Protein AF-A0A7S2EPS3-F1 (afdb_monomer_lite)

pLDDT: mean 78.99, std 25.51, range [26.52, 98.75]

Secondary structure (DSSP, 8-state):
-HHHHHHHHHHHHHHHS--HHHHHHHHTTHHHHHTTS-HHHHIIIIIHHHGGGGG-S-HHHHHHHHHHHTTTGGG--HHHHHHHHHHHHHHTT-S-HHHHHHHHHHHHHHGGGS-HHHHHHHHHHHHHHHTT-SSHHHHHHHHHHHHHTGGGS-HHHIIIIIHHHHGGGGG-SSHHHHHHHHHHHHHHHHHHHHHHHHHHHHHHHHHTT--S--PPPP----------------------PPPPPPP-PPP-----STTTTSSS-SS----

Structure (mmCIF, N/CA/C/O backbone):
data_AF-A0A7S2EPS3-F1
#
_entry.id   AF-A0A7S2EPS3-F1
#
loop_
_atom_site.group_PDB
_atom_site.id
_atom_site.type_symbol
_atom_site.label_atom_id
_atom_site.label_alt_id
_atom_site.label_comp_id
_atom_site.label_asym_id
_atom_site.label_entity_id
_atom_site.label_seq_id
_atom_site.pdbx_PDB_ins_code
_atom_site.Cartn_x
_atom_site.Cartn_y
_atom_site.Cartn_z
_atom_site.occupancy
_atom_site.B_iso_or_equiv
_atom_site.auth_seq_id
_atom_site.auth_comp_id
_atom_site.auth_asym_id
_atom_site.auth_atom_id
_atom_site.pdbx_PDB_model_num
ATOM 1 N N . GLU A 1 1 ? -29.412 8.450 15.176 1.00 58.44 1 GLU A N 1
ATOM 2 C CA . GLU A 1 1 ? -28.951 8.628 16.573 1.00 58.44 1 GLU A CA 1
ATOM 3 C C . GLU A 1 1 ? -28.586 7.303 17.247 1.00 58.44 1 GLU A C 1
ATOM 5 O O . GLU A 1 1 ? -27.435 6.901 17.128 1.00 58.44 1 GLU A O 1
ATOM 10 N N . ALA A 1 2 ? -29.545 6.575 17.838 1.00 73.69 2 ALA A N 1
ATOM 11 C CA . ALA A 1 2 ? -29.324 5.541 18.865 1.00 73.69 2 ALA A CA 1
ATOM 12 C C . ALA A 1 2 ? -28.125 4.577 18.690 1.00 73.69 2 ALA A C 1
ATOM 14 O O . ALA A 1 2 ? -27.447 4.283 19.674 1.00 73.69 2 ALA A O 1
ATOM 15 N N . PHE A 1 3 ? -27.820 4.093 17.475 1.00 74.75 3 PHE A N 1
ATOM 16 C CA . PHE A 1 3 ? -26.638 3.244 17.252 1.00 74.75 3 PHE A CA 1
ATOM 17 C C . PHE A 1 3 ? -25.326 3.971 17.574 1.00 74.75 3 PHE A C 1
ATOM 19 O O . PHE A 1 3 ? -24.482 3.407 18.258 1.00 74.75 3 PHE A O 1
ATOM 26 N N . ARG A 1 4 ? -25.142 5.214 17.113 1.00 69.38 4 ARG A N 1
ATOM 27 C CA . ARG A 1 4 ? -23.930 6.004 17.389 1.00 69.38 4 ARG A CA 1
ATOM 28 C C . ARG A 1 4 ? -23.787 6.211 18.890 1.00 69.38 4 ARG A C 1
ATOM 30 O O . ARG A 1 4 ? -22.752 5.886 19.459 1.00 69.38 4 ARG A O 1
ATOM 37 N N . ASP A 1 5 ? -24.860 6.672 19.515 1.00 75.19 5 ASP A N 1
ATOM 38 C CA . ASP A 1 5 ? -24.830 7.158 20.892 1.00 75.19 5 ASP A CA 1
ATOM 39 C C . ASP A 1 5 ? -24.705 5.994 21.906 1.00 75.19 5 ASP A C 1
ATOM 41 O O . ASP A 1 5 ? -24.135 6.170 22.979 1.00 75.19 5 ASP A O 1
ATOM 45 N N . THR A 1 6 ? -25.136 4.778 21.531 1.00 77.31 6 THR A N 1
ATOM 46 C CA . THR A 1 6 ? -24.981 3.552 22.344 1.00 77.31 6 THR A CA 1
ATOM 47 C C . THR A 1 6 ? -23.712 2.759 22.007 1.00 77.31 6 THR A C 1
ATOM 49 O O . THR A 1 6 ? -23.028 2.266 22.900 1.00 77.31 6 THR A O 1
ATOM 52 N N . VAL A 1 7 ? -23.386 2.588 20.719 1.00 76.69 7 VAL A N 1
ATOM 53 C CA . VAL A 1 7 ? -22.354 1.635 20.263 1.00 76.69 7 VAL A CA 1
ATOM 54 C C . VAL A 1 7 ? -20.989 2.291 20.084 1.00 76.69 7 VAL A C 1
ATOM 56 O O . VAL A 1 7 ? -19.988 1.616 20.307 1.00 76.69 7 VAL A O 1
ATOM 59 N N . ALA A 1 8 ? -20.891 3.579 19.735 1.00 73.00 8 ALA A N 1
ATOM 60 C CA . ALA A 1 8 ? -19.583 4.223 19.578 1.00 73.00 8 ALA A CA 1
ATOM 61 C C . ALA A 1 8 ? -18.765 4.279 20.887 1.00 73.00 8 ALA A C 1
ATOM 63 O O . ALA A 1 8 ? -17.583 3.924 20.834 1.00 73.00 8 ALA A O 1
ATOM 64 N N . PRO A 1 9 ? -19.343 4.628 22.061 1.00 77.38 9 PRO A N 1
ATOM 65 C CA . PRO A 1 9 ? -18.607 4.595 23.327 1.00 77.38 9 PRO A CA 1
ATOM 66 C C . PRO A 1 9 ? -18.148 3.176 23.686 1.00 77.38 9 PRO A C 1
ATOM 68 O O . PRO A 1 9 ? -16.999 2.972 24.075 1.00 77.38 9 PRO A O 1
ATOM 71 N N . VAL A 1 10 ? -19.021 2.182 23.482 1.00 82.69 10 VAL A N 1
ATOM 72 C CA . VAL A 1 10 ? -18.730 0.769 23.765 1.00 82.69 10 VAL A CA 1
ATOM 73 C C . VAL A 1 10 ? -17.656 0.221 22.824 1.00 82.69 10 VAL A C 1
ATOM 75 O O . VAL A 1 10 ? -16.723 -0.423 23.287 1.00 82.69 10 VAL A O 1
ATOM 78 N N . ALA A 1 11 ? -17.722 0.506 21.521 1.00 75.56 11 ALA A N 1
ATOM 79 C CA . ALA A 1 11 ? -16.700 0.092 20.561 1.00 75.56 11 ALA A CA 1
ATOM 80 C C . ALA A 1 11 ? -15.330 0.707 20.894 1.00 75.56 11 ALA A C 1
ATOM 82 O O . ALA A 1 11 ? -14.332 -0.011 20.892 1.00 75.56 11 ALA A O 1
ATOM 83 N N . SER A 1 12 ? -15.297 1.998 21.249 1.00 74.94 12 SER A N 1
ATOM 84 C CA . SER A 1 12 ? -14.078 2.696 21.682 1.00 74.94 12 SER A CA 1
ATOM 85 C C . SER A 1 12 ? -13.455 2.033 22.916 1.00 74.94 12 SER A C 1
ATOM 87 O O . SER A 1 12 ? -12.270 1.695 22.912 1.00 74.94 12 SER A O 1
ATOM 89 N N . ALA A 1 13 ? -14.270 1.744 23.939 1.00 82.12 13 ALA A N 1
ATOM 90 C CA . ALA A 1 13 ? -13.830 1.044 25.144 1.00 82.12 13 ALA A CA 1
ATOM 91 C C . ALA A 1 13 ? -13.338 -0.384 24.844 1.00 82.12 13 ALA A C 1
ATOM 93 O O . ALA A 1 13 ? -12.280 -0.789 25.324 1.00 82.12 13 ALA A O 1
ATOM 94 N N . LEU A 1 14 ? -14.057 -1.140 24.008 1.00 84.06 14 LEU A N 1
ATOM 95 C CA . LEU A 1 14 ? -13.689 -2.510 23.645 1.00 84.06 14 LEU A CA 1
ATOM 96 C C . LEU A 1 14 ? -12.369 -2.577 22.860 1.00 84.06 14 LEU A C 1
ATOM 98 O O . LEU A 1 14 ? -11.605 -3.515 23.070 1.00 84.06 14 LEU A O 1
ATOM 102 N N . PHE A 1 15 ? -12.043 -1.598 22.006 1.00 79.69 15 PHE A N 1
ATOM 103 C CA . PHE A 1 15 ? -10.733 -1.578 21.339 1.00 79.69 15 PHE A CA 1
ATOM 104 C C . PHE A 1 15 ? -9.563 -1.284 22.298 1.00 79.69 15 PHE A C 1
ATOM 106 O O . PHE A 1 15 ? -8.432 -1.676 21.998 1.00 79.69 15 PHE A O 1
ATOM 113 N N . GLN A 1 16 ? -9.813 -0.630 23.440 1.00 80.38 16 GLN A N 1
ATOM 114 C CA . GLN A 1 16 ? -8.809 -0.436 24.495 1.00 80.38 16 GLN A CA 1
ATOM 115 C C . GLN A 1 16 ? -8.599 -1.686 25.364 1.00 80.38 16 GLN A C 1
ATOM 117 O O . GLN A 1 16 ? -7.562 -1.799 26.020 1.00 80.38 16 GLN A O 1
ATOM 122 N N . VAL A 1 17 ? -9.526 -2.654 25.350 1.00 85.56 17 VAL A N 1
ATOM 123 C CA . VAL A 1 17 ? -9.335 -3.938 26.039 1.00 85.56 17 VAL A CA 1
ATOM 124 C C . VAL A 1 17 ? -8.136 -4.657 25.425 1.00 85.56 17 VAL A C 1
ATOM 126 O O . VAL A 1 17 ? -8.088 -4.923 24.221 1.00 85.56 17 VAL A O 1
ATOM 129 N N . ASN A 1 18 ? -7.151 -4.999 26.258 1.00 83.12 18 ASN A N 1
ATOM 130 C CA . ASN A 1 18 ? -5.942 -5.681 25.805 1.00 83.12 18 ASN A CA 1
ATOM 131 C C . ASN A 1 18 ? -6.127 -7.203 25.676 1.00 83.12 18 ASN A C 1
ATOM 133 O O . ASN A 1 18 ? -5.311 -7.982 26.163 1.00 83.12 18 ASN A O 1
ATOM 137 N N . ASP A 1 19 ? -7.207 -7.615 25.012 1.00 90.00 19 ASP A N 1
ATOM 138 C CA . ASP A 1 19 ? -7.491 -9.008 24.682 1.00 90.00 19 ASP A CA 1
ATOM 139 C C . ASP A 1 19 ? -7.501 -9.220 23.160 1.00 90.00 19 ASP A C 1
ATOM 141 O O . ASP A 1 19 ? -8.070 -8.439 22.391 1.00 90.00 19 ASP A O 1
ATOM 145 N N . ARG A 1 20 ? -6.855 -10.301 22.714 1.00 90.06 20 ARG A N 1
ATOM 146 C CA . ARG A 1 20 ? -6.709 -10.620 21.286 1.00 90.06 20 ARG A CA 1
ATOM 147 C C . ARG A 1 20 ? -8.000 -11.136 20.657 1.00 90.06 20 ARG A C 1
ATOM 149 O O . ARG A 1 20 ? -8.225 -10.869 19.477 1.00 90.06 20 ARG A O 1
ATOM 156 N N . GLY A 1 21 ? -8.833 -11.849 21.414 1.00 90.56 21 GLY A N 1
ATOM 157 C CA . GLY A 1 21 ? -10.134 -12.337 20.960 1.00 90.56 21 GLY A CA 1
ATOM 158 C C . GLY A 1 21 ? -11.113 -11.186 20.750 1.00 90.56 21 GLY A C 1
ATOM 159 O O . GLY A 1 21 ? -11.696 -11.068 19.673 1.00 90.56 21 GLY A O 1
ATOM 160 N N . VAL A 1 22 ? -11.208 -10.276 21.725 1.00 90.81 22 VAL A N 1
ATOM 161 C CA . VAL A 1 22 ? -11.978 -9.026 21.633 1.00 90.81 22 VAL A CA 1
ATOM 162 C C . VAL A 1 22 ? -11.495 -8.195 20.445 1.00 90.81 22 VAL A C 1
ATOM 164 O O . VAL A 1 22 ? -12.301 -7.853 19.579 1.00 90.81 22 VAL A O 1
ATOM 167 N N . ARG A 1 23 ? -10.183 -7.939 20.326 1.00 91.06 23 ARG A N 1
ATOM 168 C CA . ARG A 1 23 ? -9.627 -7.178 19.194 1.00 91.06 23 ARG A CA 1
ATOM 169 C C . ARG A 1 23 ? -9.934 -7.843 17.850 1.00 91.06 23 ARG A C 1
ATOM 171 O O . ARG A 1 23 ? -10.402 -7.164 16.941 1.00 91.06 23 ARG A O 1
ATOM 178 N N . GLY A 1 24 ? -9.747 -9.157 17.724 1.00 91.62 24 GLY A N 1
ATOM 179 C CA . GLY A 1 24 ? -10.084 -9.909 16.511 1.00 91.62 24 GLY A CA 1
ATOM 180 C C . GLY A 1 24 ? -11.571 -9.828 16.143 1.00 91.62 24 GLY A C 1
ATOM 181 O O . GLY A 1 24 ? -11.912 -9.574 14.986 1.00 91.62 24 GLY A O 1
ATOM 182 N N . ALA A 1 25 ? -12.463 -9.957 17.129 1.00 92.06 25 ALA A N 1
ATOM 183 C CA . ALA A 1 25 ? -13.904 -9.830 16.933 1.00 92.06 25 ALA A CA 1
ATOM 184 C C . ALA A 1 25 ? -14.307 -8.418 16.473 1.00 92.06 25 ALA A C 1
ATOM 186 O O . ALA A 1 25 ? -15.104 -8.286 15.542 1.00 92.06 25 ALA A O 1
ATOM 187 N N . LEU A 1 26 ? -13.729 -7.365 17.063 1.00 91.75 26 LEU A N 1
ATOM 188 C CA . LEU A 1 26 ? -13.963 -5.974 16.656 1.00 91.75 26 LEU A CA 1
ATOM 189 C C . LEU A 1 26 ? -13.456 -5.693 15.239 1.00 91.75 26 LEU A C 1
ATOM 191 O O . LEU A 1 26 ? -14.172 -5.078 14.449 1.00 91.75 26 LEU A O 1
ATOM 195 N N . LEU A 1 27 ? -12.261 -6.183 14.889 1.00 93.12 27 LEU A N 1
ATOM 196 C CA . LEU A 1 27 ? -11.693 -6.058 13.542 1.00 93.12 27 LEU A CA 1
ATOM 197 C C . LEU A 1 27 ? -12.624 -6.660 12.478 1.00 93.12 27 LEU A C 1
ATOM 199 O O . LEU A 1 27 ? -12.829 -6.046 11.429 1.00 93.12 27 LEU A O 1
ATOM 203 N N . GLY A 1 28 ? -13.258 -7.800 12.773 1.00 92.25 28 GLY A N 1
ATOM 204 C CA . GLY A 1 28 ? -14.286 -8.413 11.924 1.00 92.25 28 GLY A CA 1
ATOM 205 C C . GLY A 1 28 ? -15.592 -7.610 11.801 1.00 92.25 28 GLY A C 1
ATOM 206 O O . GLY A 1 28 ? -16.405 -7.893 10.922 1.00 92.25 28 GLY A O 1
ATOM 207 N N . ARG A 1 29 ? -15.812 -6.591 12.644 1.00 92.44 29 ARG A N 1
ATOM 208 C CA . ARG A 1 29 ? -16.978 -5.687 12.600 1.00 92.44 29 ARG A CA 1
ATOM 209 C C . ARG A 1 29 ? -16.660 -4.288 12.068 1.00 92.44 29 ARG A C 1
ATOM 211 O O . ARG A 1 29 ? -17.593 -3.510 11.877 1.00 92.44 29 ARG A O 1
ATOM 218 N N . VAL A 1 30 ? -15.403 -3.976 11.741 1.00 93.44 30 VAL A N 1
ATOM 219 C CA . VAL A 1 30 ? -15.002 -2.670 11.175 1.00 93.44 30 VAL A CA 1
ATOM 220 C C . VAL A 1 30 ? -15.837 -2.246 9.947 1.00 93.44 30 VAL A C 1
ATOM 222 O O . VAL A 1 30 ? -16.245 -1.086 9.924 1.00 93.44 30 VAL A O 1
ATOM 225 N N . PRO A 1 31 ? -16.212 -3.123 8.987 1.00 93.25 31 PRO A N 1
ATOM 226 C CA . PRO A 1 31 ? -17.104 -2.736 7.885 1.00 93.25 31 PRO A CA 1
ATOM 227 C C . PRO A 1 31 ? -18.496 -2.264 8.338 1.00 93.25 31 PRO A C 1
ATOM 229 O O . PRO A 1 31 ? -19.050 -1.327 7.765 1.00 93.25 31 PRO A O 1
ATOM 232 N N . LEU A 1 32 ? -19.054 -2.867 9.396 1.00 91.06 32 LEU A N 1
ATOM 233 C CA . LEU A 1 32 ? -20.327 -2.429 9.974 1.00 91.06 32 LEU A CA 1
ATOM 234 C C . LEU A 1 32 ? -20.174 -1.054 10.635 1.00 91.06 32 LEU A C 1
ATOM 236 O O . LEU A 1 32 ? -21.008 -0.182 10.400 1.00 91.06 32 LEU A O 1
ATOM 240 N N . LEU A 1 33 ? -19.098 -0.848 11.404 1.00 91.12 33 LEU A N 1
ATOM 241 C CA . LEU A 1 33 ? -18.794 0.435 12.046 1.00 91.12 33 LEU A CA 1
ATOM 242 C C . LEU A 1 33 ? -18.616 1.552 11.004 1.00 91.12 33 LEU A C 1
ATOM 244 O O . LEU A 1 33 ? -19.248 2.598 11.131 1.00 91.12 33 LEU A O 1
ATOM 248 N N . ALA A 1 34 ? -17.852 1.303 9.935 1.00 92.94 34 ALA A N 1
ATOM 249 C CA . ALA A 1 34 ? -17.663 2.238 8.821 1.00 92.94 34 ALA A CA 1
ATOM 250 C C . ALA A 1 34 ? -18.992 2.651 8.155 1.00 92.94 34 ALA A C 1
ATOM 252 O O . ALA A 1 34 ? -19.165 3.799 7.765 1.00 92.94 34 ALA A O 1
ATOM 253 N N . SER A 1 35 ? -19.968 1.738 8.085 1.00 92.56 35 SER A N 1
ATOM 254 C CA . SER A 1 35 ? -21.298 1.995 7.504 1.00 92.56 35 SER A CA 1
ATOM 255 C C . SER A 1 35 ? -22.313 2.677 8.441 1.00 92.56 35 SER A C 1
ATOM 257 O O . SER A 1 35 ? -23.488 2.810 8.076 1.00 92.56 35 SER A O 1
ATOM 259 N N . ARG A 1 36 ? -21.921 3.016 9.679 1.00 90.38 36 ARG A N 1
ATOM 260 C CA . ARG A 1 36 ? -22.836 3.491 10.740 1.00 90.38 36 ARG A CA 1
ATOM 261 C C . ARG A 1 36 ? -22.302 4.639 11.596 1.00 90.38 36 ARG A C 1
ATOM 263 O O . ARG A 1 36 ? -23.107 5.309 12.238 1.00 90.38 36 ARG A O 1
ATOM 270 N N . LEU A 1 37 ? -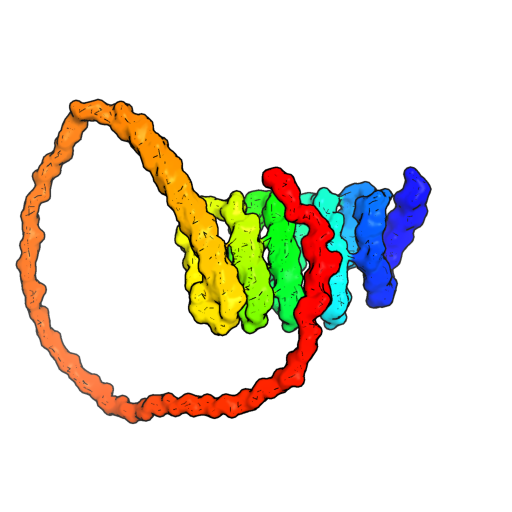20.990 4.843 11.638 1.00 89.50 37 LEU A N 1
ATOM 271 C CA . LEU A 1 37 ? -20.340 5.908 12.396 1.00 89.50 37 LEU A CA 1
ATOM 272 C C . LEU A 1 37 ? -19.858 7.013 11.454 1.00 89.50 37 LEU A C 1
ATOM 274 O O . LEU A 1 37 ? -19.499 6.761 10.307 1.00 89.50 37 LEU A O 1
ATOM 278 N N . ASP A 1 38 ? -19.850 8.246 11.948 1.00 91.75 38 ASP A N 1
ATOM 279 C CA . ASP A 1 38 ? -19.295 9.392 11.236 1.00 91.75 38 ASP A CA 1
ATOM 280 C C . ASP A 1 38 ? -17.756 9.353 11.200 1.00 91.75 38 ASP A C 1
ATOM 282 O O . ASP A 1 38 ? -17.102 8.658 11.983 1.00 91.75 38 ASP A O 1
ATOM 286 N N . ALA A 1 39 ? -17.162 10.141 10.301 1.00 94.00 39 ALA A N 1
ATOM 287 C CA . ALA A 1 39 ? -15.715 10.166 10.113 1.00 94.00 39 ALA A CA 1
ATOM 288 C C . ALA A 1 39 ? -14.942 10.587 11.378 1.00 94.00 39 ALA A C 1
ATOM 290 O O . ALA A 1 39 ? -13.876 10.028 11.634 1.00 94.00 39 ALA A O 1
ATOM 291 N N . ALA A 1 40 ? -15.445 11.518 12.198 1.00 92.88 40 ALA A N 1
ATOM 292 C CA . ALA A 1 40 ? -14.736 11.938 13.410 1.00 92.88 40 ALA A CA 1
ATOM 293 C C . ALA A 1 40 ? -14.664 10.781 14.421 1.00 92.88 40 ALA A C 1
ATOM 295 O O . ALA A 1 40 ? -13.579 10.440 14.901 1.00 92.88 40 ALA A O 1
ATOM 296 N N . THR A 1 41 ? -15.791 10.100 14.641 1.00 90.44 41 THR A N 1
ATOM 297 C CA . THR A 1 41 ? -15.868 8.895 15.475 1.00 90.44 41 THR A CA 1
ATOM 298 C C . THR A 1 41 ? -14.983 7.764 14.939 1.00 90.44 41 THR A C 1
ATOM 300 O O . THR A 1 41 ? -14.257 7.143 15.715 1.00 90.44 41 THR A O 1
ATOM 303 N N . LEU A 1 42 ? -14.978 7.502 13.626 1.00 93.75 42 LEU A N 1
ATOM 304 C CA . LEU A 1 42 ? -14.124 6.467 13.022 1.00 93.75 42 LEU A CA 1
ATOM 305 C C . LEU A 1 42 ? -12.628 6.751 13.219 1.00 93.75 42 LEU A C 1
ATOM 307 O O . LEU A 1 42 ? -11.861 5.831 13.500 1.00 93.75 42 LEU A O 1
ATOM 311 N N . ASN A 1 43 ? -12.209 8.013 13.118 1.00 95.25 43 ASN A N 1
ATOM 312 C CA . ASN A 1 43 ? -10.813 8.396 13.317 1.00 95.25 43 ASN A CA 1
ATOM 313 C C . ASN A 1 43 ? -10.372 8.259 14.783 1.00 95.25 43 ASN A C 1
ATOM 315 O O . ASN A 1 43 ? -9.317 7.681 15.040 1.00 95.25 43 ASN A O 1
ATOM 319 N N . ALA A 1 44 ? -11.171 8.758 15.730 1.00 91.38 44 ALA A N 1
ATOM 320 C CA . ALA A 1 44 ? -10.799 8.809 17.147 1.00 91.38 44 ALA A CA 1
ATOM 321 C C . ALA A 1 44 ? -11.037 7.490 17.907 1.00 91.38 44 ALA A C 1
ATOM 323 O O . ALA A 1 44 ? -10.206 7.089 18.717 1.00 91.38 44 ALA A O 1
ATOM 324 N N . SER A 1 45 ? -12.154 6.805 17.644 1.00 87.38 45 SER A N 1
ATOM 325 C CA . SER A 1 45 ? -12.630 5.663 18.446 1.00 87.38 45 SER A CA 1
ATOM 326 C C . SER A 1 45 ? -12.458 4.296 17.780 1.00 87.38 45 SER A C 1
ATOM 328 O O . SER A 1 45 ? -12.718 3.278 18.418 1.00 87.38 45 SER A O 1
ATOM 330 N N . VAL A 1 46 ? -12.038 4.242 16.509 1.00 91.25 46 VAL A N 1
ATOM 331 C CA . VAL A 1 46 ? -11.815 2.977 15.781 1.00 91.25 46 VAL A CA 1
ATOM 332 C C . VAL A 1 46 ? -10.386 2.898 15.243 1.00 91.25 46 VAL A C 1
ATOM 334 O O . VAL A 1 46 ? -9.638 2.006 15.641 1.00 91.25 46 VAL A O 1
ATOM 337 N N . PHE A 1 47 ? -9.980 3.839 14.383 1.00 95.06 47 PHE A N 1
ATOM 338 C CA . PHE A 1 47 ? -8.667 3.812 13.732 1.00 95.06 47 PHE A CA 1
ATOM 339 C C . PHE A 1 47 ? -7.499 3.980 14.716 1.00 95.06 47 PHE A C 1
ATOM 341 O O . PHE A 1 47 ? -6.536 3.214 14.666 1.00 95.06 47 PHE A O 1
ATOM 348 N N . GLU A 1 48 ? -7.572 4.956 15.621 1.00 93.38 48 GLU A N 1
ATOM 349 C CA . GLU A 1 48 ? -6.515 5.184 16.613 1.00 93.38 48 GLU A CA 1
ATOM 350 C C . GLU A 1 48 ? -6.279 3.952 17.518 1.00 93.38 48 GLU A C 1
ATOM 352 O O . GLU A 1 48 ? -5.161 3.425 17.521 1.00 93.38 48 GLU A O 1
ATOM 357 N N . PRO A 1 49 ? -7.299 3.385 18.195 1.00 90.00 49 PRO A N 1
ATOM 358 C CA . PRO A 1 49 ? -7.124 2.173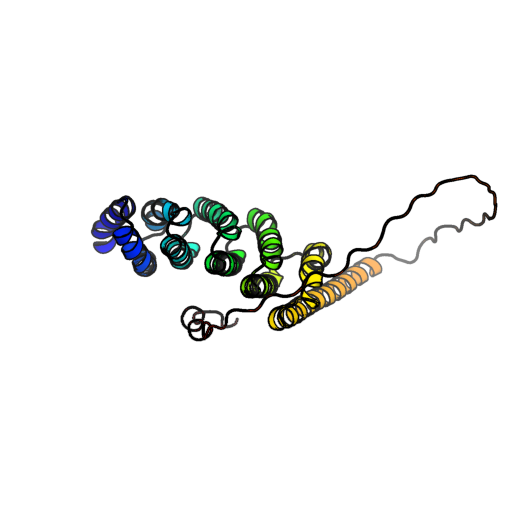 18.999 1.00 90.00 49 PRO A CA 1
ATOM 359 C C . PRO A 1 49 ? -6.635 0.935 18.220 1.00 90.00 49 PRO A C 1
ATOM 361 O O . PRO A 1 49 ? -5.771 0.192 18.707 1.00 90.00 49 PRO A O 1
ATOM 364 N N . MET A 1 50 ? -7.135 0.702 16.996 1.00 91.75 50 MET A N 1
ATOM 365 C CA . MET A 1 50 ? -6.754 -0.484 16.210 1.00 91.75 50 MET A CA 1
ATOM 366 C C . MET A 1 50 ? -5.303 -0.449 15.705 1.00 91.75 50 MET A C 1
ATOM 368 O O . MET A 1 50 ? -4.752 -1.505 15.395 1.00 91.75 50 MET A O 1
ATOM 372 N N . CYS A 1 51 ? -4.654 0.724 15.657 1.00 94.00 51 CYS A N 1
ATOM 373 C CA . CYS A 1 51 ? -3.272 0.875 15.180 1.00 94.00 51 CYS A CA 1
ATOM 374 C C . CYS A 1 51 ? -2.248 0.023 15.956 1.00 94.00 51 CYS A C 1
ATOM 376 O O . CYS A 1 51 ? -1.188 -0.312 15.423 1.00 94.00 51 CYS A O 1
ATOM 378 N N . SER A 1 52 ? -2.559 -0.356 17.198 1.00 92.31 52 SER A N 1
ATOM 379 C CA . SER A 1 52 ? -1.768 -1.307 17.992 1.00 92.31 52 SER A CA 1
ATOM 380 C C . SER A 1 52 ? -1.630 -2.681 17.312 1.00 92.31 52 SER A C 1
ATOM 382 O O . SER A 1 52 ? -0.553 -3.280 17.343 1.00 92.31 52 SER A O 1
ATOM 384 N N . GLY A 1 53 ? -2.678 -3.145 16.621 1.00 94.38 53 GLY A N 1
ATOM 385 C CA . GLY A 1 53 ? -2.741 -4.457 15.973 1.00 94.38 53 GLY A CA 1
ATOM 386 C C . GLY A 1 53 ? -1.719 -4.659 14.851 1.00 94.38 53 GLY A C 1
ATOM 387 O O . GLY A 1 53 ? -1.277 -5.781 14.629 1.00 94.38 53 GLY A O 1
ATOM 388 N N . PHE A 1 54 ? -1.254 -3.585 14.204 1.00 96.81 54 PHE A N 1
ATOM 389 C CA . PHE A 1 54 ? -0.199 -3.649 13.183 1.00 96.81 54 PHE A CA 1
ATOM 390 C C . PHE A 1 54 ? 1.179 -4.063 13.726 1.00 96.81 54 PHE A C 1
ATOM 392 O O . PHE A 1 54 ? 2.053 -4.422 12.942 1.00 96.81 54 PHE A O 1
ATOM 399 N N . SER A 1 55 ? 1.402 -3.977 15.040 1.00 95.62 55 SER A N 1
ATOM 400 C CA . SER A 1 55 ? 2.663 -4.356 15.694 1.00 95.62 55 SER A CA 1
ATOM 401 C C . SER A 1 55 ? 2.498 -5.550 16.648 1.00 95.62 55 SER A C 1
ATOM 403 O O . SER A 1 55 ? 3.398 -5.814 17.441 1.00 95.62 55 SER A O 1
ATOM 405 N N . ASP A 1 56 ? 1.359 -6.253 16.625 1.00 95.50 56 ASP A N 1
ATOM 406 C CA . ASP A 1 56 ? 1.110 -7.384 17.528 1.00 95.50 56 ASP A CA 1
ATOM 407 C C . ASP A 1 56 ? 2.036 -8.575 17.200 1.00 95.50 56 ASP A C 1
ATOM 409 O O . ASP A 1 56 ? 2.322 -8.855 16.032 1.00 95.50 56 ASP A O 1
ATOM 413 N N . SER A 1 57 ? 2.506 -9.318 18.208 1.00 95.38 57 SER A N 1
ATOM 414 C CA . SER A 1 57 ? 3.345 -10.501 17.957 1.00 95.38 57 SER A CA 1
ATOM 415 C C . SER A 1 57 ? 2.595 -11.638 17.244 1.00 95.38 57 SER A C 1
ATOM 417 O O . SER A 1 57 ? 3.227 -12.457 16.579 1.00 95.38 57 SER A O 1
ATOM 419 N N . SER A 1 58 ? 1.258 -11.656 17.285 1.00 95.69 58 SER A N 1
ATOM 420 C CA . SER A 1 58 ? 0.418 -12.580 16.519 1.00 95.69 58 SER A CA 1
ATOM 421 C C . SER A 1 58 ? 0.296 -12.151 15.052 1.00 95.69 58 SER A C 1
ATOM 423 O O . SER A 1 58 ? -0.416 -11.198 14.727 1.00 95.69 58 SER A O 1
ATOM 425 N N . ALA A 1 59 ? 0.944 -12.895 14.150 1.00 97.50 59 ALA A N 1
ATOM 426 C CA . ALA A 1 59 ? 0.850 -12.690 12.703 1.00 97.50 59 ALA A CA 1
ATOM 427 C C . ALA A 1 59 ? -0.602 -12.657 12.169 1.00 97.50 59 ALA A C 1
ATOM 429 O O . ALA A 1 59 ? -0.945 -11.681 11.496 1.00 97.50 59 ALA A O 1
ATOM 430 N N . PRO A 1 60 ? -1.502 -13.603 12.520 1.00 96.62 60 PRO A N 1
ATOM 431 C CA . PRO A 1 60 ? -2.907 -13.531 12.110 1.00 96.62 60 PRO A CA 1
ATOM 432 C C . PRO A 1 60 ? -3.617 -12.240 12.533 1.00 96.62 60 PRO A C 1
ATOM 434 O O . PRO A 1 60 ? -4.485 -11.753 11.810 1.00 96.62 60 PRO A O 1
ATOM 437 N N . LEU A 1 61 ? -3.247 -11.652 13.680 1.00 95.81 61 LEU A N 1
ATOM 438 C CA . LEU A 1 61 ? -3.846 -10.400 14.142 1.00 95.81 61 LEU A CA 1
ATOM 439 C C . LEU A 1 61 ? -3.282 -9.181 13.398 1.00 95.81 61 LEU A C 1
ATOM 441 O O . LEU A 1 61 ? -4.057 -8.285 13.056 1.00 95.81 61 LEU A O 1
ATOM 445 N N . ARG A 1 62 ? -1.980 -9.167 13.071 1.00 97.88 62 ARG A N 1
ATOM 446 C CA . ARG A 1 62 ? -1.391 -8.154 12.171 1.00 97.88 62 ARG A CA 1
ATOM 447 C C . ARG A 1 62 ? -2.058 -8.188 10.799 1.00 97.88 62 ARG A C 1
ATOM 449 O O . ARG A 1 62 ? -2.487 -7.149 10.296 1.00 97.88 62 ARG A O 1
ATOM 456 N N . GLU A 1 63 ? -2.215 -9.383 10.229 1.00 97.38 63 GLU A N 1
ATOM 457 C CA . GLU A 1 63 ? -2.873 -9.574 8.938 1.00 97.38 63 GLU A CA 1
ATOM 458 C C . GLU A 1 63 ? -4.344 -9.137 8.984 1.00 97.38 63 GLU A C 1
ATOM 460 O O . GLU A 1 63 ? -4.776 -8.368 8.126 1.00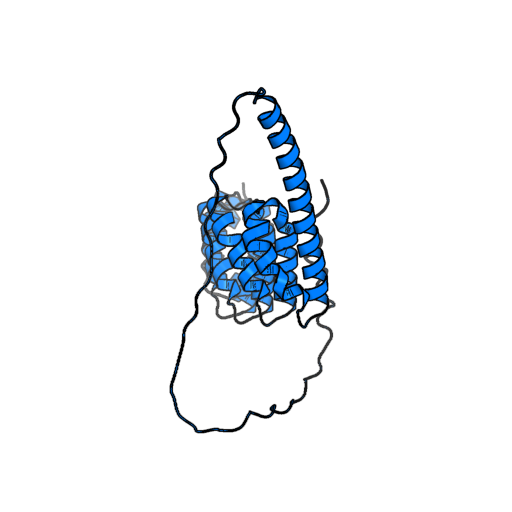 97.38 63 GLU A O 1
ATOM 465 N N . LEU A 1 64 ? -5.112 -9.551 9.997 1.00 96.62 64 LEU A N 1
ATOM 466 C CA . LEU A 1 64 ? -6.507 -9.131 10.152 1.00 96.62 64 LEU A CA 1
ATOM 467 C C . LEU A 1 64 ? -6.632 -7.608 10.323 1.00 96.62 64 LEU A C 1
ATOM 469 O O . LEU A 1 64 ? -7.503 -7.003 9.705 1.00 96.62 64 LEU A O 1
ATOM 473 N N . THR A 1 65 ? -5.730 -6.969 11.078 1.00 97.31 65 THR A N 1
ATOM 474 C CA . THR A 1 65 ? -5.698 -5.502 11.231 1.00 97.31 65 THR A CA 1
ATOM 475 C C . THR A 1 65 ? -5.488 -4.813 9.879 1.00 97.31 65 THR A C 1
ATOM 477 O O . THR A 1 65 ? -6.230 -3.892 9.522 1.00 97.31 65 THR A O 1
ATOM 480 N N . LEU A 1 66 ? -4.533 -5.303 9.082 1.00 97.69 66 LEU A N 1
ATOM 481 C CA . LEU A 1 66 ? -4.281 -4.828 7.722 1.00 97.69 66 LEU A CA 1
ATOM 482 C C . LEU A 1 66 ? -5.502 -5.012 6.811 1.00 97.69 66 LEU A C 1
ATOM 484 O O . LEU A 1 66 ? -5.900 -4.064 6.140 1.00 97.69 66 LEU A O 1
ATOM 488 N N . LYS A 1 67 ? -6.150 -6.182 6.812 1.00 95.31 67 LYS A N 1
ATOM 489 C CA . LYS A 1 67 ? -7.353 -6.424 5.994 1.00 95.31 67 LYS A CA 1
ATOM 490 C C . LYS A 1 67 ? -8.510 -5.503 6.395 1.00 95.31 67 LYS A C 1
ATOM 492 O O . LYS A 1 67 ? -9.126 -4.887 5.526 1.00 95.31 67 LYS A O 1
ATOM 497 N N . SER A 1 68 ? -8.761 -5.350 7.695 1.00 95.56 68 SER A N 1
ATOM 498 C CA . SER A 1 68 ? -9.848 -4.518 8.224 1.00 95.56 68 SER A CA 1
ATOM 499 C C . SER A 1 68 ? -9.645 -3.019 7.996 1.00 95.56 68 SER A C 1
ATOM 501 O O . SER A 1 68 ? -10.627 -2.302 7.842 1.00 95.56 68 SER A O 1
ATOM 503 N N . THR A 1 69 ? -8.406 -2.520 7.926 1.00 96.94 69 THR A N 1
ATOM 504 C CA . THR A 1 69 ? -8.166 -1.074 7.744 1.00 96.94 69 THR A CA 1
ATOM 505 C C . THR A 1 69 ? -8.538 -0.576 6.341 1.00 96.94 69 THR A C 1
ATOM 507 O O . THR A 1 69 ? -8.867 0.598 6.190 1.00 96.94 69 THR A O 1
ATOM 510 N N . VAL A 1 70 ? -8.561 -1.444 5.315 1.00 94.38 70 VAL A N 1
ATOM 511 C CA . VAL A 1 70 ? -8.889 -1.060 3.921 1.00 94.38 70 VAL A CA 1
ATOM 512 C C . VAL A 1 70 ? -10.221 -0.311 3.818 1.00 94.38 70 VAL A C 1
ATOM 514 O O . VAL A 1 70 ? -10.317 0.652 3.063 1.00 94.38 70 VAL A O 1
ATOM 517 N N . VAL A 1 71 ? -11.241 -0.716 4.582 1.00 94.81 71 VAL A N 1
ATOM 518 C CA . VAL A 1 71 ? -12.575 -0.090 4.505 1.00 94.81 71 VAL A CA 1
ATOM 519 C C . VAL A 1 71 ? -12.653 1.261 5.221 1.00 94.81 71 VAL A C 1
ATOM 521 O O . VAL A 1 71 ? -13.600 2.004 4.999 1.00 94.81 71 VAL A O 1
ATOM 524 N N . LEU A 1 72 ? -11.672 1.594 6.068 1.00 95.88 72 LEU A N 1
ATOM 525 C CA . LEU A 1 72 ? -11.625 2.872 6.781 1.00 95.88 72 LEU A CA 1
ATOM 526 C C . LEU A 1 72 ? -10.951 3.982 5.976 1.00 95.88 72 LEU A C 1
ATOM 528 O O . LEU A 1 72 ? -11.229 5.145 6.245 1.00 95.88 72 LEU A O 1
ATOM 532 N N . VAL A 1 73 ? -10.093 3.646 5.005 1.00 96.06 73 VAL A N 1
ATOM 533 C CA . VAL A 1 73 ? -9.257 4.618 4.270 1.00 96.06 73 VAL A CA 1
ATOM 534 C C . VAL A 1 73 ? -10.057 5.811 3.715 1.00 96.06 73 VAL A C 1
ATOM 536 O O . VAL A 1 73 ? -9.632 6.935 3.984 1.00 96.06 73 VAL A O 1
ATOM 539 N N . PRO A 1 74 ? -11.234 5.636 3.069 1.00 95.00 74 PRO A N 1
ATOM 540 C CA . PRO A 1 74 ? -12.026 6.760 2.546 1.00 95.00 74 PRO A CA 1
ATOM 541 C C . PRO A 1 74 ? -12.581 7.711 3.619 1.00 95.00 74 PRO A C 1
ATOM 543 O O . PRO A 1 74 ? -13.089 8.780 3.292 1.00 95.00 74 PRO A O 1
ATOM 546 N N . HIS A 1 75 ? -12.520 7.315 4.893 1.00 95.56 75 HIS A N 1
ATOM 547 C CA . HIS A 1 75 ? -13.019 8.064 6.043 1.00 95.56 75 HIS A CA 1
ATOM 548 C C . HIS A 1 75 ? -11.891 8.633 6.920 1.00 95.56 75 HIS A C 1
ATOM 550 O O . HIS A 1 75 ? -12.182 9.312 7.906 1.00 95.56 75 HIS A O 1
ATOM 556 N N . LEU A 1 76 ? -10.615 8.353 6.622 1.00 96.62 76 LEU A N 1
ATOM 557 C CA . LEU A 1 76 ? -9.495 8.821 7.442 1.00 96.62 76 LEU A CA 1
ATOM 558 C C . LEU A 1 76 ? -9.228 10.316 7.242 1.00 96.62 76 LEU A C 1
ATOM 560 O O . LEU A 1 76 ? -9.256 10.834 6.128 1.00 96.62 76 LEU A O 1
ATOM 564 N N . SER A 1 77 ? -8.899 11.003 8.335 1.00 96.12 77 SER A N 1
ATOM 565 C CA . SER A 1 77 ? -8.341 12.353 8.266 1.00 96.12 77 SER A CA 1
ATOM 566 C C . SER A 1 77 ? -6.957 12.323 7.594 1.00 96.12 77 SER A C 1
ATOM 568 O O . SER A 1 77 ? -6.270 11.299 7.673 1.00 96.12 77 SER A O 1
ATOM 570 N N . PRO A 1 78 ? -6.476 13.430 6.994 1.00 93.75 78 PRO A N 1
ATOM 571 C CA . PRO A 1 78 ? -5.144 13.474 6.384 1.00 93.75 78 PRO A CA 1
ATOM 572 C C . PRO A 1 78 ? -4.018 13.038 7.337 1.00 93.75 78 PRO A C 1
ATOM 574 O O . PRO A 1 78 ? -3.133 12.283 6.940 1.00 93.75 78 PRO A O 1
ATOM 577 N N . ALA A 1 79 ? -4.102 13.425 8.616 1.00 94.25 79 ALA A N 1
ATOM 578 C CA . ALA A 1 79 ? -3.148 13.024 9.651 1.00 94.25 79 ALA A CA 1
ATOM 579 C C . ALA A 1 79 ? -3.173 11.508 9.934 1.00 94.25 79 ALA A C 1
ATOM 581 O O . ALA A 1 79 ? -2.120 10.882 10.082 1.00 94.25 79 ALA A O 1
ATOM 582 N N . ASN A 1 80 ? -4.362 10.896 9.964 1.00 96.44 80 ASN A N 1
ATOM 583 C CA . ASN A 1 80 ? -4.504 9.454 10.166 1.00 96.44 80 ASN A CA 1
ATOM 584 C C . ASN A 1 80 ? -4.134 8.643 8.921 1.00 96.44 80 ASN A C 1
ATOM 586 O O . ASN A 1 80 ? -3.555 7.565 9.048 1.00 96.44 80 ASN A O 1
ATOM 590 N N . LEU A 1 81 ? -4.375 9.178 7.724 1.00 95.75 81 LEU A N 1
ATOM 591 C CA . LEU A 1 81 ? -3.902 8.591 6.474 1.00 95.75 81 LEU A CA 1
ATOM 592 C C . LEU A 1 81 ? -2.366 8.608 6.403 1.00 95.75 81 LEU A C 1
ATOM 594 O O . LEU A 1 81 ? -1.754 7.580 6.117 1.00 95.75 81 LEU A O 1
ATOM 598 N N . GLU A 1 82 ? -1.717 9.722 6.757 1.00 93.12 82 GLU A N 1
ATOM 599 C CA . GLU A 1 82 ? -0.254 9.790 6.872 1.00 93.12 82 GLU A CA 1
ATOM 600 C C . GLU A 1 82 ? 0.271 8.809 7.935 1.00 93.12 82 GLU A C 1
ATOM 602 O O . GLU A 1 82 ? 1.210 8.047 7.682 1.00 93.12 82 GLU A O 1
ATOM 607 N N . LYS A 1 83 ? -0.368 8.747 9.110 1.00 95.75 83 LYS A N 1
ATOM 608 C CA . LYS A 1 83 ? -0.055 7.764 10.156 1.00 95.75 83 LYS A CA 1
ATOM 609 C C . LYS A 1 83 ? -0.168 6.324 9.642 1.00 95.75 83 LYS A C 1
ATOM 611 O O . LYS A 1 83 ? 0.764 5.552 9.865 1.00 95.75 83 LYS A O 1
ATOM 616 N N . LEU A 1 84 ? -1.218 5.980 8.892 1.00 97.19 84 LEU A N 1
ATOM 617 C CA . LEU A 1 84 ? -1.379 4.671 8.250 1.00 97.19 84 LEU A CA 1
ATOM 618 C C . LEU A 1 84 ? -0.208 4.342 7.313 1.00 97.19 84 LEU A C 1
ATOM 620 O O . LEU A 1 84 ? 0.309 3.225 7.369 1.00 97.19 84 LEU A O 1
ATOM 624 N N . THR A 1 85 ? 0.283 5.295 6.510 1.00 95.50 85 THR A N 1
ATOM 625 C CA . THR A 1 85 ? 1.437 5.022 5.628 1.00 95.50 85 THR A CA 1
ATOM 626 C C . THR A 1 85 ? 2.681 4.574 6.399 1.00 95.50 85 THR A C 1
ATOM 628 O O . THR A 1 85 ? 3.376 3.664 5.951 1.00 95.50 85 THR A O 1
ATOM 631 N N . ARG A 1 86 ? 2.923 5.110 7.605 1.00 95.44 86 ARG A N 1
ATOM 632 C CA . ARG A 1 86 ? 4.039 4.681 8.469 1.00 95.44 86 ARG A CA 1
ATOM 633 C C . ARG A 1 86 ? 3.882 3.242 8.971 1.00 95.44 86 ARG A C 1
ATOM 635 O O . ARG A 1 86 ? 4.884 2.549 9.129 1.00 95.44 86 ARG A O 1
ATOM 642 N N . TYR A 1 87 ? 2.656 2.760 9.182 1.00 97.88 87 TYR A N 1
ATOM 643 C CA . TYR A 1 87 ? 2.402 1.342 9.466 1.00 97.88 87 TYR A CA 1
ATOM 644 C C . TYR A 1 87 ? 2.665 0.470 8.231 1.00 97.88 87 TYR A C 1
ATOM 646 O O . TYR A 1 87 ? 3.408 -0.505 8.323 1.00 97.88 87 TYR A O 1
ATOM 654 N N . LEU A 1 88 ? 2.151 0.869 7.063 1.00 97.69 88 LEU A N 1
ATOM 655 C CA . LEU A 1 88 ? 2.340 0.144 5.801 1.00 97.69 88 LEU A CA 1
ATOM 656 C C . LEU A 1 88 ? 3.817 0.058 5.372 1.00 97.69 88 LEU A C 1
ATOM 658 O O . LEU A 1 88 ? 4.241 -0.965 4.846 1.00 97.69 88 LEU A O 1
ATOM 662 N N . VAL A 1 89 ? 4.639 1.083 5.624 1.00 96.06 89 VAL A N 1
ATOM 663 C CA . VAL A 1 89 ? 6.090 1.017 5.353 1.00 96.06 89 VAL A CA 1
ATOM 664 C C . VAL A 1 89 ? 6.781 -0.047 6.207 1.00 96.06 89 VAL A C 1
ATOM 666 O O . VAL A 1 89 ? 7.653 -0.744 5.695 1.00 96.06 89 VAL A O 1
ATOM 669 N N . ARG A 1 90 ? 6.391 -0.210 7.480 1.00 97.25 90 ARG A N 1
ATOM 670 C CA . ARG A 1 90 ? 6.980 -1.228 8.368 1.00 97.25 90 ARG A CA 1
ATOM 671 C C . ARG A 1 90 ? 6.541 -2.646 7.996 1.00 97.25 90 ARG A C 1
ATOM 673 O O . ARG A 1 90 ? 7.366 -3.552 8.013 1.00 97.25 90 ARG A O 1
ATOM 680 N N . LEU A 1 91 ? 5.280 -2.834 7.602 1.00 98.19 91 LEU A N 1
ATOM 681 C CA . LEU A 1 91 ? 4.740 -4.147 7.214 1.00 98.19 91 LEU A CA 1
ATOM 682 C C . LEU A 1 91 ? 5.320 -4.699 5.897 1.00 98.19 91 LEU A C 1
ATOM 684 O O . LEU A 1 91 ? 5.239 -5.899 5.653 1.00 98.19 91 LEU A O 1
ATOM 688 N N . GLN A 1 92 ? 5.987 -3.877 5.077 1.00 98.00 92 GLN A N 1
ATOM 689 C CA . GLN A 1 92 ? 6.811 -4.366 3.955 1.00 98.00 92 GLN A CA 1
ATOM 690 C C . GLN A 1 92 ? 8.049 -5.163 4.403 1.00 98.00 92 GLN A C 1
ATOM 692 O O . GLN A 1 92 ? 8.728 -5.751 3.567 1.00 98.00 92 GLN A O 1
ATOM 697 N N . SER A 1 93 ? 8.368 -5.170 5.697 1.00 97.56 93 SER A N 1
ATOM 698 C CA . SER A 1 93 ? 9.446 -5.965 6.294 1.00 97.56 93 SER A CA 1
ATOM 699 C C . SER A 1 93 ? 8.918 -6.925 7.366 1.00 97.56 93 SER A C 1
ATOM 701 O O . SER A 1 93 ? 9.665 -7.340 8.247 1.00 97.56 93 SER A O 1
ATOM 703 N N . ASP A 1 94 ? 7.629 -7.277 7.301 1.00 98.56 94 ASP A N 1
ATOM 704 C CA . ASP A 1 94 ? 7.046 -8.309 8.159 1.00 98.56 94 ASP A CA 1
ATOM 705 C C . ASP A 1 94 ? 7.692 -9.683 7.875 1.00 98.56 94 ASP A C 1
ATOM 707 O O . ASP A 1 94 ? 7.921 -10.005 6.701 1.00 98.56 94 ASP A O 1
ATOM 711 N N . PRO A 1 95 ? 7.973 -10.513 8.899 1.00 98.06 95 PRO A N 1
ATOM 712 C CA . PRO A 1 95 ? 8.432 -11.888 8.694 1.00 98.06 95 PRO A CA 1
ATOM 713 C C . PRO A 1 95 ? 7.531 -12.694 7.748 1.00 98.06 95 PRO A C 1
ATOM 715 O O . PRO A 1 95 ? 8.033 -13.434 6.899 1.00 98.06 95 PRO A O 1
ATOM 718 N N . GLU A 1 96 ? 6.212 -12.492 7.820 1.00 98.38 96 GLU A N 1
ATOM 719 C CA . GLU A 1 96 ? 5.247 -13.228 7.007 1.00 98.38 96 GLU A CA 1
ATOM 720 C C . GLU A 1 96 ? 5.154 -12.675 5.583 1.00 98.38 96 GLU A C 1
ATOM 722 O O . GLU A 1 96 ? 4.737 -11.535 5.345 1.00 98.38 96 GLU A O 1
ATOM 727 N N . SER A 1 97 ? 5.464 -13.518 4.597 1.00 98.19 97 SER A N 1
ATOM 728 C CA . SER A 1 97 ? 5.392 -13.143 3.181 1.00 98.19 97 SER A CA 1
ATOM 729 C C . SER A 1 97 ? 3.967 -12.809 2.720 1.00 98.19 97 SER A C 1
ATOM 731 O O . SER A 1 97 ? 3.789 -11.969 1.832 1.00 98.19 97 SER A O 1
ATOM 733 N N . SER A 1 98 ? 2.942 -13.389 3.356 1.00 97.94 98 SER A N 1
ATOM 734 C CA . SER A 1 98 ? 1.532 -13.037 3.143 1.00 97.94 98 SER A CA 1
ATOM 735 C C . SER A 1 98 ? 1.242 -11.587 3.544 1.00 97.94 98 SER A C 1
ATOM 737 O O . SER A 1 98 ? 0.595 -10.857 2.790 1.00 97.94 98 SER A O 1
ATOM 739 N N . ILE A 1 99 ? 1.768 -11.132 4.686 1.00 98.62 99 ILE A N 1
ATOM 740 C CA . ILE A 1 99 ? 1.587 -9.766 5.189 1.00 98.62 99 ILE A CA 1
ATOM 741 C C . ILE A 1 99 ? 2.337 -8.772 4.303 1.00 98.62 99 ILE A C 1
ATOM 743 O O . ILE A 1 99 ? 1.744 -7.760 3.913 1.00 98.62 99 ILE A O 1
ATOM 747 N N . ARG A 1 100 ? 3.579 -9.075 3.895 1.00 98.69 100 ARG A N 1
ATOM 748 C CA . ARG A 1 100 ? 4.324 -8.241 2.931 1.00 98.69 100 ARG A CA 1
ATOM 749 C C . ARG A 1 100 ? 3.557 -8.093 1.613 1.00 98.69 100 ARG A C 1
ATOM 751 O O . ARG A 1 100 ? 3.279 -6.971 1.190 1.00 98.69 100 ARG A O 1
ATOM 758 N N . THR A 1 101 ? 3.101 -9.206 1.032 1.00 98.56 101 THR A N 1
ATOM 759 C CA . THR A 1 101 ? 2.315 -9.226 -0.219 1.00 98.56 101 THR A CA 1
ATOM 760 C C . THR A 1 101 ? 1.018 -8.415 -0.093 1.00 98.56 101 THR A C 1
ATOM 762 O O . THR A 1 101 ? 0.737 -7.543 -0.917 1.00 98.56 101 THR A O 1
ATOM 765 N N . ASN A 1 102 ? 0.240 -8.637 0.973 1.00 98.19 102 ASN A N 1
ATOM 766 C CA . ASN A 1 102 ? -1.004 -7.904 1.230 1.00 98.19 102 ASN A CA 1
ATOM 767 C C . ASN A 1 102 ? -0.765 -6.399 1.436 1.00 98.19 102 ASN A C 1
ATOM 769 O O . ASN A 1 102 ? -1.583 -5.583 1.013 1.00 98.19 102 ASN A O 1
ATOM 773 N N . THR A 1 103 ? 0.359 -6.019 2.048 1.00 98.56 103 THR A N 1
ATOM 774 C CA . THR A 1 103 ? 0.734 -4.617 2.283 1.00 98.56 103 THR A CA 1
ATOM 775 C C . THR A 1 103 ? 0.997 -3.884 0.970 1.00 98.56 103 THR A C 1
ATOM 777 O O . THR A 1 103 ? 0.549 -2.754 0.794 1.00 98.56 103 THR A O 1
ATOM 780 N N . VAL A 1 104 ? 1.657 -4.533 0.012 1.00 98.31 104 VAL A N 1
ATOM 781 C CA . VAL A 1 104 ? 1.913 -3.981 -1.330 1.00 98.31 104 VAL A CA 1
ATOM 782 C C . VAL A 1 104 ? 0.605 -3.743 -2.085 1.00 98.31 104 VAL A C 1
ATOM 784 O O . VAL A 1 104 ? 0.394 -2.664 -2.642 1.00 98.31 104 VAL A O 1
ATOM 787 N N . ILE A 1 105 ? -0.314 -4.712 -2.025 1.00 98.00 105 ILE A N 1
ATOM 788 C CA . ILE A 1 105 ? -1.661 -4.599 -2.602 1.00 98.00 105 ILE A CA 1
ATOM 789 C C . ILE A 1 105 ? -2.446 -3.456 -1.934 1.00 98.00 105 ILE A C 1
ATOM 791 O O . ILE A 1 105 ? -3.110 -2.685 -2.627 1.00 98.00 105 ILE A O 1
ATOM 795 N N . PHE A 1 106 ? -2.355 -3.309 -0.607 1.00 98.12 106 PHE A N 1
ATOM 796 C CA . PHE A 1 106 ? -2.972 -2.200 0.131 1.00 98.12 106 PHE A CA 1
ATOM 797 C C . PHE A 1 106 ? -2.428 -0.852 -0.362 1.00 98.12 106 PHE A C 1
ATOM 799 O O . PHE A 1 106 ? -3.213 0.023 -0.721 1.00 98.12 106 PHE A O 1
ATOM 806 N N . ILE A 1 107 ? -1.100 -0.691 -0.427 1.00 97.69 107 ILE A N 1
ATOM 807 C CA . ILE A 1 107 ? -0.446 0.551 -0.870 1.00 97.69 107 ILE A CA 1
ATOM 808 C C . ILE A 1 107 ? -0.917 0.943 -2.277 1.00 97.69 107 ILE A C 1
ATOM 810 O O . ILE A 1 107 ? -1.282 2.098 -2.483 1.00 97.69 107 ILE A O 1
ATOM 814 N N . GLY A 1 108 ? -0.998 -0.010 -3.212 1.00 96.38 108 GLY A N 1
ATOM 815 C CA . GLY A 1 108 ? -1.546 0.234 -4.552 1.00 96.38 108 GLY A CA 1
ATOM 816 C C . GLY A 1 108 ? -3.001 0.709 -4.540 1.00 96.38 108 GLY A C 1
ATOM 817 O O . GLY A 1 108 ? -3.330 1.682 -5.214 1.00 96.38 108 GLY A O 1
ATOM 818 N N . LYS A 1 109 ? -3.865 0.092 -3.722 1.00 95.44 109 LYS A N 1
ATOM 819 C CA . LYS A 1 109 ? -5.282 0.486 -3.595 1.00 95.44 109 LYS A CA 1
ATOM 820 C C . LYS A 1 109 ? -5.479 1.901 -3.037 1.00 95.44 109 LYS A C 1
ATOM 822 O O . LYS A 1 109 ? -6.453 2.556 -3.401 1.00 95.44 109 LYS A O 1
ATOM 827 N N . ILE A 1 110 ? -4.588 2.376 -2.163 1.00 95.25 110 ILE A N 1
ATOM 828 C CA . ILE A 1 110 ? -4.711 3.712 -1.550 1.00 95.25 110 ILE A CA 1
ATOM 829 C C . ILE A 1 110 ? -3.909 4.804 -2.255 1.00 95.25 110 ILE A C 1
ATOM 831 O O . ILE A 1 110 ? -4.122 5.975 -1.958 1.00 95.25 110 ILE A O 1
ATOM 835 N N . ALA A 1 111 ? -3.009 4.463 -3.179 1.00 94.38 111 ALA A N 1
ATOM 836 C CA . ALA A 1 111 ? -2.129 5.425 -3.842 1.00 94.38 111 ALA A CA 1
ATOM 837 C C . ALA A 1 111 ? -2.851 6.653 -4.456 1.00 94.38 111 ALA A C 1
ATOM 839 O O . ALA A 1 111 ? -2.330 7.764 -4.298 1.00 94.38 111 ALA A O 1
ATOM 840 N N . PRO A 1 112 ? -4.058 6.525 -5.059 1.00 91.69 112 PRO A N 1
ATOM 841 C CA . PRO A 1 112 ? -4.829 7.678 -5.540 1.00 91.69 112 PRO A CA 1
ATOM 842 C C . PRO A 1 112 ? -5.365 8.590 -4.422 1.00 91.69 112 PRO A C 1
ATOM 844 O O . PRO A 1 112 ? -5.567 9.777 -4.651 1.00 91.69 112 PRO A O 1
ATOM 847 N N . GLN A 1 113 ? -5.571 8.061 -3.212 1.00 91.50 113 GLN A N 1
ATOM 848 C CA . GLN A 1 113 ? -6.117 8.790 -2.055 1.00 91.50 113 GLN A CA 1
ATOM 849 C C . GLN A 1 113 ? -5.034 9.560 -1.276 1.00 91.50 113 GLN A C 1
ATOM 851 O O . GLN A 1 113 ? -5.348 10.432 -0.470 1.00 91.50 113 GLN A O 1
ATOM 856 N N . LEU A 1 114 ? -3.751 9.257 -1.505 1.00 90.75 114 LEU A N 1
ATOM 857 C CA . LEU A 1 114 ? -2.629 9.979 -0.899 1.00 90.75 114 LEU A CA 1
ATOM 858 C C . LEU A 1 114 ? -2.400 11.325 -1.597 1.00 90.75 114 LEU A C 1
ATOM 860 O O . LEU A 1 114 ? -2.423 11.386 -2.825 1.00 90.75 114 LEU A O 1
ATOM 864 N N . GLY A 1 115 ? -2.077 12.371 -0.830 1.00 88.50 115 GLY A N 1
ATOM 865 C CA . GLY A 1 115 ? -1.613 13.651 -1.380 1.00 88.50 115 GLY A CA 1
ATOM 866 C C . GLY A 1 115 ? -0.239 13.539 -2.056 1.00 88.50 115 GLY A C 1
ATOM 867 O O . GLY A 1 115 ? 0.593 12.718 -1.660 1.00 88.50 115 GLY A O 1
ATOM 868 N N . ASP A 1 116 ? 0.022 14.382 -3.058 1.00 88.12 116 ASP A N 1
ATOM 869 C CA . ASP A 1 116 ? 1.143 14.226 -4.004 1.00 88.12 116 ASP A CA 1
ATOM 870 C C . ASP A 1 116 ? 2.533 14.161 -3.353 1.00 88.12 116 ASP A C 1
ATOM 872 O O . ASP A 1 116 ? 3.391 13.380 -3.774 1.00 88.12 116 ASP A O 1
ATOM 876 N N . VAL A 1 117 ? 2.754 14.921 -2.277 1.00 87.44 117 VAL A N 1
ATOM 877 C CA . VAL A 1 117 ? 4.021 14.922 -1.522 1.00 87.44 117 VAL A CA 1
ATOM 878 C C . VAL A 1 117 ? 4.279 13.575 -0.837 1.00 87.44 117 VAL A C 1
ATOM 880 O O . VAL A 1 117 ? 5.418 13.112 -0.797 1.00 87.44 117 VAL A O 1
ATOM 883 N N . VAL A 1 118 ? 3.236 12.928 -0.309 1.00 87.88 118 VAL A N 1
ATOM 884 C CA . VAL A 1 118 ? 3.344 11.589 0.295 1.00 87.88 118 VAL A CA 1
ATOM 885 C C . VAL A 1 118 ? 3.466 10.543 -0.809 1.00 87.88 118 VAL A C 1
ATOM 887 O O . VAL A 1 118 ? 4.341 9.683 -0.751 1.00 87.88 118 VAL A O 1
ATOM 890 N N . ARG A 1 119 ? 2.636 10.652 -1.852 1.00 90.12 119 ARG A N 1
ATOM 891 C CA . ARG A 1 119 ? 2.583 9.739 -3.000 1.00 90.12 119 ARG A CA 1
ATOM 892 C C . ARG A 1 119 ? 3.945 9.601 -3.691 1.00 90.12 119 ARG A C 1
ATOM 894 O O . ARG A 1 119 ? 4.452 8.488 -3.816 1.00 90.12 119 ARG A O 1
ATOM 901 N N . SER A 1 120 ? 4.567 10.721 -4.059 1.00 86.69 120 SER A N 1
ATOM 902 C CA . SER A 1 120 ? 5.881 10.767 -4.725 1.00 86.69 120 SER A CA 1
ATOM 903 C C . SER A 1 120 ? 7.019 10.178 -3.880 1.00 86.69 120 SER A C 1
ATOM 905 O O . SER A 1 120 ? 7.910 9.522 -4.419 1.00 86.69 120 SER A O 1
ATOM 907 N N . LYS A 1 121 ? 6.977 10.355 -2.553 1.00 89.75 121 LYS A N 1
ATOM 908 C CA . LYS A 1 121 ? 7.982 9.821 -1.615 1.00 89.75 121 LYS A CA 1
ATOM 909 C C . LYS A 1 121 ? 7.758 8.355 -1.232 1.00 89.75 121 LYS A C 1
ATOM 911 O O . LYS A 1 121 ? 8.716 7.683 -0.862 1.00 89.75 121 LYS A O 1
ATOM 916 N N . LEU A 1 122 ? 6.519 7.863 -1.286 1.00 93.25 122 LEU A N 1
ATOM 917 C CA . LEU A 1 122 ? 6.146 6.538 -0.782 1.00 93.25 122 LEU A CA 1
ATOM 918 C C . LEU A 1 122 ? 6.033 5.472 -1.874 1.00 93.25 122 LEU A C 1
ATOM 920 O O . LEU A 1 122 ? 6.570 4.379 -1.708 1.00 93.25 122 LEU A O 1
ATOM 924 N N . ILE A 1 123 ? 5.300 5.759 -2.954 1.00 94.94 123 ILE A N 1
ATOM 925 C CA . ILE A 1 123 ? 4.750 4.720 -3.838 1.00 94.94 123 ILE A CA 1
ATOM 926 C C . ILE A 1 123 ? 5.850 3.962 -4.582 1.00 94.94 123 ILE A C 1
ATOM 928 O O . ILE A 1 123 ? 5.938 2.739 -4.468 1.00 94.94 123 ILE A O 1
ATOM 932 N N . LEU A 1 124 ? 6.729 4.674 -5.293 1.00 94.56 124 LEU A N 1
ATOM 933 C CA . LEU A 1 124 ? 7.797 4.019 -6.046 1.00 94.56 124 LEU A CA 1
ATOM 934 C C . LEU A 1 124 ? 8.820 3.311 -5.131 1.00 94.56 124 LEU A C 1
ATOM 936 O O . LEU A 1 124 ? 9.109 2.147 -5.402 1.00 94.56 124 LEU A O 1
ATOM 940 N N . PRO A 1 125 ? 9.321 3.906 -4.025 1.00 96.12 125 PRO A N 1
ATOM 941 C CA . PRO A 1 125 ? 10.203 3.190 -3.099 1.00 96.12 125 PRO A CA 1
ATOM 942 C C . PRO A 1 125 ? 9.568 1.947 -2.459 1.00 96.12 125 PRO A C 1
ATOM 944 O O . PRO A 1 125 ? 10.256 0.940 -2.287 1.00 96.12 125 PRO A O 1
ATOM 947 N N . ALA A 1 126 ? 8.268 1.980 -2.144 1.00 97.38 126 ALA A N 1
ATOM 948 C CA . ALA A 1 126 ? 7.549 0.824 -1.609 1.00 97.38 126 ALA A CA 1
ATOM 949 C C . ALA A 1 126 ? 7.485 -0.331 -2.621 1.00 97.38 126 ALA A C 1
ATOM 951 O O . ALA A 1 126 ? 7.842 -1.465 -2.298 1.00 97.38 126 ALA A O 1
ATOM 952 N N . PHE A 1 127 ? 7.088 -0.048 -3.865 1.00 97.94 127 PHE A N 1
ATOM 953 C CA . PHE A 1 127 ? 7.031 -1.078 -4.901 1.00 97.94 127 PHE A CA 1
ATOM 954 C C . PHE A 1 127 ? 8.426 -1.566 -5.307 1.00 97.94 127 PHE A C 1
ATOM 956 O O . PHE A 1 127 ? 8.617 -2.765 -5.466 1.00 97.94 127 PHE A O 1
ATOM 963 N N . ALA A 1 128 ? 9.425 -0.685 -5.390 1.00 97.25 128 ALA A N 1
ATOM 964 C CA . ALA A 1 128 ? 10.806 -1.062 -5.700 1.00 97.25 128 ALA A CA 1
ATOM 965 C C . ALA A 1 128 ? 11.462 -1.938 -4.616 1.00 97.25 128 ALA A C 1
ATOM 967 O O . ALA A 1 128 ? 12.348 -2.731 -4.935 1.00 97.25 128 ALA A O 1
ATOM 968 N N . ARG A 1 129 ? 11.028 -1.831 -3.351 1.00 97.81 129 ARG A N 1
ATOM 969 C CA . ARG A 1 129 ? 11.394 -2.787 -2.293 1.00 97.81 129 ARG A CA 1
ATOM 970 C C . ARG A 1 129 ? 10.709 -4.134 -2.514 1.00 97.81 129 ARG A C 1
ATOM 972 O O . ARG A 1 129 ? 11.383 -5.155 -2.516 1.00 97.81 129 ARG A O 1
ATOM 979 N N . ALA A 1 130 ? 9.396 -4.136 -2.724 1.00 98.25 130 ALA A N 1
ATOM 980 C CA . ALA A 1 130 ? 8.610 -5.360 -2.865 1.00 98.25 130 ALA A CA 1
ATOM 981 C C . ALA A 1 130 ? 8.902 -6.159 -4.147 1.00 98.25 13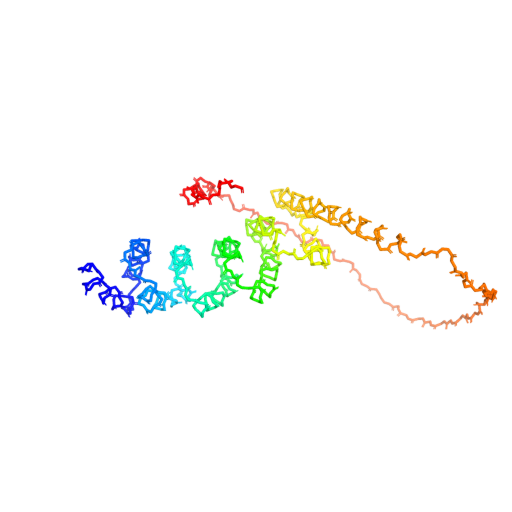0 ALA A C 1
ATOM 983 O O . ALA A 1 130 ? 8.841 -7.384 -4.137 1.00 98.25 130 ALA A O 1
ATOM 984 N N . MET A 1 131 ? 9.301 -5.492 -5.234 1.00 98.12 131 MET A N 1
ATOM 985 C CA . MET A 1 131 ? 9.826 -6.164 -6.428 1.00 98.12 131 MET A CA 1
ATOM 986 C C . MET A 1 131 ? 11.095 -6.976 -6.123 1.00 98.12 131 MET A C 1
ATOM 988 O O . MET A 1 131 ? 11.381 -7.920 -6.840 1.00 98.12 131 MET A O 1
ATOM 992 N N . LYS A 1 132 ? 11.822 -6.689 -5.036 1.00 97.75 132 LYS A N 1
ATOM 993 C CA . LYS A 1 132 ? 13.026 -7.426 -4.611 1.00 97.75 132 LYS A CA 1
ATOM 994 C C . LYS A 1 132 ? 12.763 -8.439 -3.487 1.00 97.75 132 LYS A C 1
ATOM 996 O O . LYS A 1 132 ? 13.709 -8.892 -2.855 1.00 97.75 132 LYS A O 1
ATOM 1001 N N . ASP A 1 133 ? 11.502 -8.764 -3.201 1.00 98.44 133 ASP A N 1
ATOM 1002 C CA . ASP A 1 133 ? 11.151 -9.753 -2.176 1.00 98.44 133 ASP A CA 1
ATOM 1003 C C . ASP A 1 133 ? 11.561 -11.169 -2.608 1.00 98.44 133 ASP A C 1
ATOM 1005 O O . ASP A 1 133 ? 11.343 -11.566 -3.755 1.00 98.44 133 ASP A O 1
ATOM 1009 N N . GLU A 1 134 ? 12.091 -11.957 -1.673 1.00 97.75 134 GLU A N 1
ATOM 1010 C CA . GLU A 1 134 ? 12.392 -13.384 -1.850 1.00 97.75 134 GLU A CA 1
ATOM 1011 C C . GLU A 1 134 ? 11.165 -14.160 -2.374 1.00 97.75 134 GLU A C 1
ATOM 1013 O O . GLU A 1 134 ? 11.282 -15.045 -3.226 1.00 97.75 134 GLU A O 1
ATOM 1018 N N . PHE A 1 135 ? 9.961 -13.795 -1.913 1.00 98.31 135 PHE A N 1
ATOM 1019 C CA . PHE A 1 135 ? 8.710 -14.478 -2.235 1.00 98.31 135 PHE A CA 1
ATOM 1020 C C . PHE A 1 135 ? 8.121 -14.012 -3.586 1.00 98.31 135 PHE A C 1
ATOM 1022 O O . PHE A 1 135 ? 7.667 -12.865 -3.687 1.00 98.31 135 PHE A O 1
ATOM 1029 N N . PRO A 1 136 ? 8.037 -14.877 -4.623 1.00 98.44 136 PRO A N 1
ATOM 1030 C CA . PRO A 1 136 ? 7.608 -14.461 -5.963 1.00 98.44 136 PRO A CA 1
ATOM 1031 C C . PRO A 1 136 ? 6.215 -13.807 -6.039 1.00 98.44 136 PRO A C 1
ATOM 1033 O O . PRO A 1 136 ? 6.085 -12.802 -6.741 1.00 98.44 136 PRO A O 1
ATOM 1036 N N . PRO A 1 137 ? 5.182 -14.253 -5.288 1.00 98.44 137 PRO A N 1
ATOM 1037 C CA . PRO A 1 137 ? 3.888 -13.566 -5.265 1.00 98.44 137 PRO A CA 1
ATOM 1038 C C . PRO A 1 137 ? 3.942 -12.118 -4.752 1.00 98.44 137 PRO A C 1
ATOM 1040 O O . PRO A 1 137 ? 3.122 -11.304 -5.177 1.00 98.44 137 PRO A O 1
ATOM 1043 N N . CYS A 1 138 ? 4.913 -11.766 -3.899 1.00 98.62 138 CYS A N 1
ATOM 1044 C CA . CYS A 1 138 ? 5.125 -10.382 -3.466 1.00 98.62 138 CYS A CA 1
ATOM 1045 C C . CYS A 1 138 ? 5.708 -9.533 -4.610 1.00 98.62 138 CYS A C 1
ATOM 1047 O O . CYS A 1 138 ? 5.183 -8.454 -4.902 1.00 98.62 138 CYS A O 1
ATOM 1049 N N . ARG A 1 139 ? 6.701 -10.064 -5.346 1.00 98.69 139 ARG A N 1
ATOM 1050 C CA . ARG A 1 139 ? 7.253 -9.421 -6.556 1.00 98.69 139 ARG A CA 1
ATOM 1051 C C . ARG A 1 139 ? 6.181 -9.209 -7.627 1.00 98.69 139 ARG A C 1
ATOM 1053 O O . ARG A 1 139 ? 6.039 -8.109 -8.161 1.00 98.69 139 ARG A O 1
ATOM 1060 N N . LEU A 1 140 ? 5.368 -10.237 -7.880 1.00 98.69 140 LEU A N 1
ATOM 1061 C CA . LEU A 1 140 ? 4.232 -10.187 -8.804 1.00 98.69 140 LEU A CA 1
ATOM 1062 C C . LEU A 1 140 ? 3.202 -9.122 -8.394 1.00 98.69 140 LEU A C 1
ATOM 1064 O O . LEU A 1 140 ? 2.749 -8.337 -9.228 1.00 98.69 140 LEU A O 1
ATOM 1068 N N . ALA A 1 141 ? 2.845 -9.062 -7.107 1.00 98.56 141 ALA A N 1
ATOM 1069 C CA . ALA A 1 141 ? 1.940 -8.042 -6.584 1.00 98.56 141 ALA A CA 1
ATOM 1070 C C . ALA A 1 141 ? 2.511 -6.622 -6.743 1.00 98.56 141 ALA A C 1
ATOM 1072 O O . ALA A 1 141 ? 1.759 -5.699 -7.059 1.00 98.56 141 ALA A O 1
ATOM 1073 N N . ALA A 1 142 ? 3.825 -6.445 -6.583 1.00 98.50 142 ALA A N 1
ATOM 1074 C CA . ALA A 1 142 ? 4.494 -5.162 -6.768 1.00 98.50 142 ALA A CA 1
ATOM 1075 C C . ALA A 1 142 ? 4.471 -4.691 -8.231 1.00 98.50 142 ALA A C 1
ATOM 1077 O O . ALA A 1 142 ? 4.119 -3.541 -8.485 1.00 98.50 142 ALA A O 1
ATOM 1078 N N . LEU A 1 143 ? 4.746 -5.576 -9.196 1.00 98.56 143 LEU A N 1
ATOM 1079 C CA . LEU A 1 143 ? 4.644 -5.264 -10.631 1.00 98.56 143 LEU A CA 1
ATOM 1080 C C . LEU A 1 143 ? 3.211 -4.886 -11.037 1.00 98.56 143 LEU A C 1
ATOM 1082 O O . LEU A 1 143 ? 3.001 -3.882 -11.721 1.00 98.56 143 LEU A O 1
ATOM 1086 N N . ARG A 1 144 ? 2.208 -5.621 -10.536 1.00 98.31 144 ARG A N 1
ATOM 1087 C CA . ARG A 1 144 ? 0.784 -5.279 -10.716 1.00 98.31 144 ARG A CA 1
ATOM 1088 C C . ARG A 1 144 ? 0.440 -3.918 -10.126 1.00 98.31 144 ARG A C 1
ATOM 1090 O O . ARG A 1 144 ? -0.258 -3.137 -10.768 1.00 98.31 144 ARG A O 1
ATOM 1097 N N . ALA A 1 145 ? 0.942 -3.614 -8.930 1.00 97.50 145 ALA A N 1
ATOM 1098 C CA . ALA A 1 145 ? 0.711 -2.333 -8.276 1.00 97.50 145 ALA A CA 1
ATOM 1099 C C . ALA A 1 145 ? 1.376 -1.169 -9.036 1.00 97.50 145 ALA A C 1
ATOM 1101 O O . ALA A 1 145 ? 0.731 -0.142 -9.234 1.00 97.50 145 ALA A O 1
ATOM 1102 N N . VAL A 1 146 ? 2.601 -1.348 -9.550 1.00 96.88 146 VAL A N 1
ATOM 1103 C CA . VAL A 1 146 ? 3.279 -0.396 -10.454 1.00 96.88 146 VAL A CA 1
ATOM 1104 C C . VAL A 1 146 ? 2.435 -0.130 -11.701 1.00 96.88 146 VAL A C 1
ATOM 1106 O O . VAL A 1 146 ? 2.190 1.027 -12.038 1.00 96.88 146 VAL A O 1
ATOM 1109 N N . ARG A 1 147 ? 1.944 -1.185 -12.363 1.00 95.88 147 ARG A N 1
ATOM 1110 C CA . ARG A 1 147 ? 1.129 -1.079 -13.581 1.00 95.88 147 ARG A CA 1
ATOM 1111 C C . ARG A 1 147 ? -0.217 -0.393 -13.327 1.00 95.88 147 ARG A C 1
ATOM 1113 O O . ARG A 1 147 ? -0.606 0.478 -14.101 1.00 95.88 147 ARG A O 1
ATOM 1120 N N . ALA A 1 148 ? -0.897 -0.733 -12.231 1.00 95.56 148 ALA A N 1
ATOM 1121 C CA . ALA A 1 148 ? -2.147 -0.092 -11.817 1.00 95.56 148 ALA A CA 1
ATOM 1122 C C . ALA A 1 148 ? -1.950 1.387 -11.433 1.00 95.56 148 ALA A C 1
ATOM 1124 O O . ALA A 1 148 ? -2.795 2.225 -11.731 1.00 95.56 148 ALA A O 1
ATOM 1125 N N . CYS A 1 149 ? -0.809 1.728 -10.829 1.00 95.06 149 CYS A N 1
ATOM 1126 C CA . CYS A 1 149 ? -0.464 3.093 -10.433 1.00 95.06 149 CYS A CA 1
ATOM 1127 C C . CYS A 1 149 ? 0.201 3.917 -11.551 1.00 95.06 149 CYS A C 1
ATOM 1129 O O . CYS A 1 149 ? 0.725 4.988 -11.256 1.00 95.06 149 CYS A O 1
ATOM 1131 N N . LYS A 1 150 ? 0.199 3.472 -12.820 1.00 93.50 150 LYS A N 1
ATOM 1132 C CA . LYS A 1 150 ? 0.967 4.128 -13.900 1.00 93.50 150 LYS A CA 1
ATOM 1133 C C . LYS A 1 150 ? 0.681 5.626 -14.065 1.00 93.50 150 LYS A C 1
ATOM 1135 O O . LYS A 1 150 ? 1.609 6.394 -14.286 1.00 93.50 150 LYS A O 1
ATOM 1140 N N . GLY A 1 151 ? -0.573 6.049 -13.878 1.00 92.38 151 GLY A N 1
ATOM 1141 C CA . GLY A 1 151 ? -0.983 7.460 -13.950 1.00 92.38 151 GLY A CA 1
ATOM 1142 C C . GLY A 1 151 ? -0.521 8.336 -12.776 1.00 92.38 151 GLY A C 1
ATOM 1143 O O . GLY A 1 151 ? -0.780 9.533 -12.780 1.00 92.38 151 GLY A O 1
ATOM 1144 N N . LEU A 1 152 ? 0.142 7.759 -11.767 1.00 92.81 152 LEU A N 1
ATOM 1145 C CA . LEU A 1 152 ? 0.674 8.467 -10.596 1.00 92.81 152 LEU A CA 1
ATOM 1146 C C . LEU A 1 152 ? 2.165 8.821 -10.728 1.00 92.81 152 LEU A C 1
ATOM 1148 O O . LEU A 1 152 ? 2.715 9.468 -9.837 1.00 92.81 152 LEU A O 1
ATOM 1152 N N . PHE A 1 153 ? 2.827 8.384 -11.802 1.00 93.56 153 PHE A N 1
ATOM 1153 C CA . PHE A 1 153 ? 4.239 8.654 -12.065 1.00 93.56 153 PHE A CA 1
ATOM 1154 C C . PHE A 1 153 ? 4.384 9.711 -13.162 1.00 93.56 153 PHE A C 1
ATOM 1156 O O . PHE A 1 153 ? 3.695 9.656 -14.180 1.00 93.56 153 PHE A O 1
ATOM 1163 N N . SER A 1 154 ? 5.306 10.663 -12.986 1.00 93.44 154 SER A N 1
ATOM 1164 C CA . SER A 1 154 ? 5.643 11.595 -14.067 1.00 93.44 154 SER A CA 1
ATOM 1165 C C . SER A 1 154 ? 6.354 10.850 -15.210 1.00 93.44 154 SER A C 1
ATOM 1167 O O . SER A 1 154 ?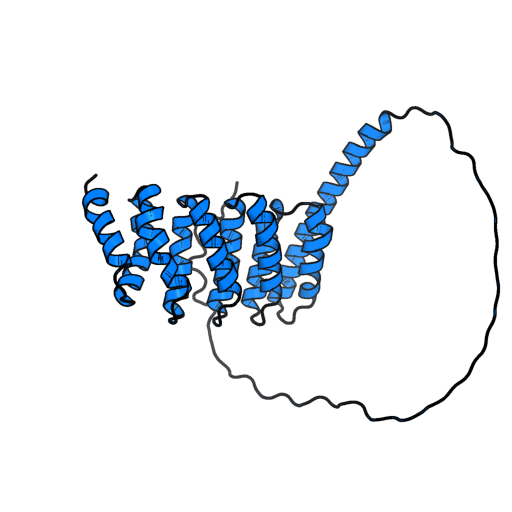 7.064 9.880 -14.933 1.00 93.44 154 SER A O 1
ATOM 1169 N N . PRO A 1 155 ? 6.262 11.290 -16.480 1.00 94.88 155 PRO A N 1
ATOM 1170 C CA . PRO A 1 155 ? 7.007 10.661 -17.576 1.00 94.88 155 PRO A CA 1
ATOM 1171 C C . PRO A 1 155 ? 8.523 10.590 -17.318 1.00 94.88 155 PRO A C 1
ATOM 1173 O O . PRO A 1 155 ? 9.166 9.592 -17.644 1.00 94.88 155 PRO A O 1
ATOM 1176 N N . GLY A 1 156 ? 9.087 11.604 -16.649 1.00 94.56 156 GLY A N 1
ATOM 1177 C CA . GLY A 1 156 ? 10.487 11.607 -16.216 1.00 94.56 156 GLY A CA 1
ATOM 1178 C C . GLY A 1 156 ? 10.804 10.526 -15.175 1.00 94.56 156 GLY A C 1
ATOM 1179 O O . GLY A 1 156 ? 11.823 9.847 -15.291 1.00 94.56 156 GLY A O 1
ATOM 1180 N N . ASP A 1 157 ? 9.921 10.302 -14.197 1.00 94.94 157 ASP A N 1
ATOM 1181 C CA . ASP A 1 157 ? 10.058 9.190 -13.245 1.00 94.94 157 ASP A CA 1
ATOM 1182 C C . ASP A 1 157 ? 9.860 7.830 -13.923 1.00 94.94 157 ASP A C 1
ATOM 1184 O O . ASP A 1 157 ? 10.572 6.881 -13.593 1.00 94.94 157 ASP A O 1
ATOM 1188 N N . VAL A 1 158 ? 8.934 7.722 -14.884 1.00 97.00 158 VAL A N 1
ATOM 1189 C CA . VAL A 1 158 ? 8.694 6.481 -15.635 1.00 97.00 158 VAL A CA 1
ATOM 1190 C C . VAL A 1 158 ? 9.961 6.050 -16.373 1.00 97.00 158 VAL A C 1
ATOM 1192 O O . VAL A 1 158 ? 10.407 4.915 -16.197 1.00 97.00 158 VAL A O 1
ATOM 1195 N N . ALA A 1 159 ? 10.576 6.962 -17.129 1.00 97.00 159 ALA A N 1
ATOM 1196 C CA . ALA A 1 159 ? 11.811 6.700 -17.862 1.00 97.00 159 ALA A CA 1
ATOM 1197 C C . ALA A 1 159 ? 13.027 6.513 -16.936 1.00 97.00 159 ALA A C 1
ATOM 1199 O O . ALA A 1 159 ? 13.783 5.558 -17.092 1.00 97.00 159 ALA A O 1
ATOM 1200 N N . GLY A 1 160 ? 13.218 7.410 -15.963 1.00 97.00 160 GLY A N 1
ATOM 1201 C CA . GLY A 1 160 ? 14.435 7.465 -15.148 1.00 97.00 160 GLY A CA 1
ATOM 1202 C C . GLY A 1 160 ? 14.454 6.557 -13.917 1.00 97.00 160 GLY A C 1
ATOM 1203 O O . GLY A 1 160 ? 15.521 6.362 -13.338 1.00 97.00 160 GLY A O 1
ATOM 1204 N N . LYS A 1 161 ? 13.305 6.028 -13.470 1.00 96.69 161 LYS A N 1
ATOM 1205 C CA . LYS A 1 161 ? 13.201 5.272 -12.205 1.00 96.69 161 LYS A CA 1
ATOM 1206 C C . LYS A 1 161 ? 12.298 4.039 -12.286 1.00 96.69 161 LYS A C 1
ATOM 1208 O O . LYS A 1 161 ? 12.707 2.979 -11.821 1.00 96.69 161 LYS A O 1
ATOM 1213 N N . VAL A 1 162 ? 11.092 4.142 -12.857 1.00 97.31 162 VAL A N 1
ATOM 1214 C CA . VAL A 1 162 ? 10.128 3.021 -12.885 1.00 97.31 162 VAL A CA 1
ATOM 1215 C C . VAL A 1 162 ? 10.601 1.915 -13.826 1.00 97.31 162 VAL A C 1
ATOM 1217 O O . VAL A 1 162 ? 10.736 0.776 -13.391 1.00 97.31 162 VAL A O 1
ATOM 1220 N N . LEU A 1 163 ? 10.910 2.234 -15.088 1.00 97.81 163 LEU A N 1
ATOM 1221 C CA . LEU A 1 163 ? 11.419 1.250 -16.050 1.00 97.81 163 LEU A CA 1
ATOM 1222 C C . LEU A 1 163 ? 12.741 0.601 -15.589 1.00 97.81 163 LEU A C 1
ATOM 1224 O O . LEU A 1 163 ? 12.799 -0.629 -15.589 1.00 97.81 163 LEU A O 1
ATOM 1228 N N . PRO A 1 164 ? 13.752 1.349 -15.096 1.00 97.94 164 PRO A N 1
ATOM 1229 C CA . PRO A 1 164 ? 14.945 0.761 -14.479 1.00 97.94 164 PRO A CA 1
ATOM 1230 C C . PRO A 1 164 ? 14.666 -0.166 -13.286 1.00 97.94 164 PRO A C 1
ATOM 1232 O O . PRO A 1 164 ? 15.412 -1.119 -13.076 1.00 97.94 164 PRO A O 1
ATOM 1235 N N . ALA A 1 165 ? 13.602 0.077 -12.512 1.00 97.88 165 ALA A N 1
ATOM 1236 C CA . ALA A 1 165 ? 13.206 -0.799 -11.409 1.00 97.88 165 ALA A CA 1
ATOM 1237 C C . ALA A 1 165 ? 12.451 -2.061 -11.872 1.00 97.88 165 ALA A C 1
ATOM 1239 O O . ALA A 1 165 ? 12.542 -3.087 -11.205 1.00 97.88 165 ALA A O 1
ATOM 1240 N N . VAL A 1 166 ? 11.734 -2.005 -13.001 1.00 98.38 166 VAL A N 1
ATOM 1241 C CA . VAL A 1 166 ? 11.017 -3.152 -13.594 1.00 98.38 166 VAL A CA 1
ATOM 1242 C C . VAL A 1 166 ? 11.952 -4.057 -14.405 1.00 98.38 166 VAL A C 1
ATOM 1244 O O . VAL A 1 166 ? 11.806 -5.276 -14.359 1.00 98.38 166 VAL A O 1
ATOM 1247 N N . ALA A 1 167 ? 12.924 -3.487 -15.125 1.00 98.44 167 ALA A N 1
ATOM 1248 C CA . ALA A 1 167 ? 13.761 -4.206 -16.091 1.00 98.44 167 ALA A CA 1
ATOM 1249 C C . ALA A 1 167 ? 14.455 -5.487 -15.563 1.00 98.44 167 ALA A C 1
ATOM 1251 O O . ALA A 1 167 ? 14.448 -6.479 -16.295 1.00 98.44 167 ALA A O 1
ATOM 1252 N N . PRO A 1 168 ? 14.987 -5.554 -14.321 1.00 98.31 168 PRO A N 1
ATOM 1253 C CA . PRO A 1 168 ? 15.569 -6.789 -13.784 1.00 98.31 168 PRO A CA 1
ATOM 1254 C C . PRO A 1 168 ? 14.585 -7.969 -13.724 1.00 98.31 168 PRO A C 1
ATOM 1256 O O . PRO A 1 168 ? 14.995 -9.121 -13.831 1.00 98.31 168 PRO A O 1
ATOM 1259 N N . HIS A 1 169 ? 13.283 -7.698 -13.602 1.00 98.44 169 HIS A N 1
ATOM 1260 C CA . HIS A 1 169 ? 12.250 -8.727 -13.457 1.00 98.44 169 HIS A CA 1
ATOM 1261 C C . HIS A 1 169 ? 11.787 -9.327 -14.791 1.00 98.44 169 HIS A C 1
ATOM 1263 O O . HIS A 1 169 ? 11.080 -10.332 -14.797 1.00 98.44 169 HIS A O 1
ATOM 1269 N N . LEU A 1 170 ? 12.249 -8.795 -15.929 1.00 98.50 170 LEU A N 1
ATOM 1270 C CA . LEU A 1 170 ? 12.059 -9.419 -17.246 1.00 98.50 170 LEU A CA 1
ATOM 1271 C C . LEU A 1 170 ? 12.758 -10.790 -17.342 1.00 98.50 170 LEU A C 1
ATOM 1273 O O . LEU A 1 170 ? 12.345 -11.644 -18.125 1.00 98.50 170 LEU A O 1
ATOM 1277 N N . VAL A 1 171 ? 13.781 -11.015 -16.509 1.00 98.44 171 VAL A N 1
ATOM 1278 C CA . VAL A 1 171 ? 14.540 -12.272 -16.380 1.00 98.44 171 VAL A CA 1
ATOM 1279 C C . VAL A 1 171 ? 14.398 -12.908 -14.987 1.00 98.44 171 VAL A C 1
ATOM 1281 O O . VAL A 1 171 ? 15.243 -13.698 -14.575 1.00 98.44 171 VAL A O 1
ATOM 1284 N N . ASP A 1 172 ? 13.324 -12.581 -14.257 1.00 98.62 172 ASP A N 1
ATOM 1285 C CA . ASP A 1 172 ? 13.008 -13.179 -12.952 1.00 98.62 172 ASP A CA 1
ATOM 1286 C C . ASP A 1 172 ? 12.920 -14.715 -13.030 1.00 98.62 172 ASP A C 1
ATOM 1288 O O . ASP A 1 172 ? 12.553 -15.274 -14.064 1.00 98.62 172 ASP A O 1
ATOM 1292 N N . THR A 1 173 ? 13.223 -15.425 -11.942 1.00 97.56 173 THR A N 1
ATOM 1293 C CA . THR A 1 173 ? 13.163 -16.896 -11.914 1.00 97.56 173 THR A CA 1
ATOM 1294 C C . THR A 1 173 ? 11.737 -17.423 -12.105 1.00 97.56 173 THR A C 1
ATOM 1296 O O . THR A 1 173 ? 11.537 -18.425 -12.798 1.00 97.56 173 THR A O 1
ATOM 1299 N N . ALA A 1 174 ? 10.733 -16.719 -11.577 1.00 98.06 174 ALA A N 1
ATOM 1300 C CA . ALA A 1 174 ? 9.325 -17.090 -11.679 1.00 98.06 174 ALA A CA 1
ATOM 1301 C C . ALA A 1 174 ? 8.699 -16.623 -13.007 1.00 98.06 174 ALA A C 1
ATOM 1303 O O . ALA A 1 174 ? 8.820 -15.461 -13.405 1.00 98.06 174 ALA A O 1
ATOM 1304 N N . ALA A 1 175 ? 8.009 -17.525 -13.710 1.00 98.44 175 ALA A N 1
ATOM 1305 C CA . ALA A 1 175 ? 7.488 -17.261 -15.055 1.00 98.44 175 ALA A CA 1
ATOM 1306 C C . ALA A 1 175 ? 6.374 -16.203 -15.063 1.00 98.44 175 ALA A C 1
ATOM 1308 O O . ALA A 1 175 ? 6.338 -15.334 -15.933 1.00 98.44 175 ALA A O 1
ATOM 1309 N N . GLU A 1 176 ? 5.506 -16.242 -14.059 1.00 98.00 176 GLU A N 1
ATOM 1310 C CA . GLU A 1 176 ? 4.436 -15.281 -13.825 1.00 98.00 176 GLU A CA 1
ATOM 1311 C C . GLU A 1 176 ? 4.966 -13.878 -13.492 1.00 98.00 176 GLU A C 1
ATOM 1313 O O . GLU A 1 176 ? 4.369 -12.887 -13.913 1.00 98.00 176 GLU A O 1
ATOM 1318 N N . VAL A 1 177 ? 6.116 -13.781 -12.811 1.00 98.69 177 VAL A N 1
ATOM 1319 C CA . VAL A 1 177 ? 6.778 -12.497 -12.525 1.00 98.69 177 VAL A CA 1
ATOM 1320 C C . VAL A 1 177 ? 7.355 -11.905 -13.811 1.00 98.69 177 VAL A C 1
ATOM 1322 O O . VAL A 1 177 ? 7.111 -10.730 -14.083 1.00 98.69 177 VAL A O 1
ATOM 1325 N N . ARG A 1 178 ? 8.014 -12.715 -14.658 1.00 98.75 178 ARG A N 1
ATOM 1326 C CA . ARG A 1 178 ? 8.471 -12.270 -15.990 1.00 98.75 178 ARG A CA 1
ATOM 1327 C C . ARG A 1 178 ? 7.313 -11.766 -16.850 1.00 98.75 178 ARG A C 1
ATOM 1329 O O . ARG A 1 178 ? 7.402 -10.676 -17.407 1.00 98.75 178 ARG A O 1
ATOM 1336 N N . ALA A 1 179 ? 6.221 -12.527 -16.933 1.00 98.50 179 ALA A N 1
ATOM 1337 C CA . ALA A 1 179 ? 5.056 -12.167 -17.743 1.00 98.50 179 ALA A CA 1
ATOM 1338 C C . ALA A 1 179 ? 4.443 -10.815 -17.327 1.00 98.50 179 ALA A C 1
ATOM 1340 O O . ALA A 1 179 ? 4.143 -9.979 -18.180 1.00 98.50 179 ALA A O 1
ATOM 1341 N N . GLU A 1 180 ? 4.310 -10.559 -16.022 1.00 98.50 180 GLU A N 1
ATOM 1342 C CA . GLU A 1 180 ? 3.833 -9.260 -15.535 1.00 98.50 180 GLU A CA 1
ATOM 1343 C C . GLU A 1 180 ? 4.876 -8.146 -15.720 1.00 98.50 180 GLU A C 1
ATOM 1345 O O . GLU A 1 180 ? 4.501 -7.014 -16.018 1.00 98.50 180 GLU A O 1
ATOM 1350 N N . ALA A 1 181 ? 6.176 -8.442 -15.605 1.00 98.62 181 ALA A N 1
ATOM 1351 C CA . ALA A 1 181 ? 7.237 -7.464 -15.845 1.00 98.62 181 ALA A CA 1
ATOM 1352 C C . ALA A 1 181 ? 7.240 -6.967 -17.298 1.00 98.62 181 ALA A C 1
ATOM 1354 O O . ALA A 1 181 ? 7.347 -5.759 -17.518 1.00 98.62 181 ALA A O 1
ATOM 1355 N N . PHE A 1 182 ? 7.039 -7.858 -18.278 1.00 98.69 182 PHE A N 1
ATOM 1356 C CA . PHE A 1 182 ? 6.841 -7.469 -19.679 1.00 98.69 182 PHE A CA 1
ATOM 1357 C C . PHE A 1 182 ? 5.590 -6.595 -19.839 1.00 98.69 182 PHE A C 1
ATOM 1359 O O . PHE A 1 182 ? 5.699 -5.471 -20.325 1.00 98.69 182 PHE A O 1
ATOM 1366 N N . GLY A 1 183 ? 4.430 -7.032 -19.333 1.00 98.12 183 GLY A N 1
ATOM 1367 C CA . GLY A 1 183 ? 3.185 -6.257 -19.433 1.00 98.12 183 GLY A CA 1
ATOM 1368 C C . GLY A 1 183 ? 3.226 -4.892 -18.723 1.00 98.12 183 GLY A C 1
ATOM 1369 O O . GLY A 1 183 ? 2.566 -3.940 -19.153 1.00 98.12 183 GLY A O 1
ATOM 1370 N N . ALA A 1 184 ? 4.013 -4.763 -17.651 1.00 97.81 184 ALA A N 1
ATOM 1371 C CA . ALA A 1 184 ? 4.297 -3.490 -16.998 1.00 97.81 184 ALA A CA 1
ATOM 1372 C C . ALA A 1 184 ? 5.230 -2.616 -17.853 1.00 97.81 184 ALA A C 1
ATOM 1374 O O . ALA A 1 184 ? 4.905 -1.454 -18.100 1.00 97.81 184 ALA A O 1
ATOM 1375 N N . ALA A 1 185 ? 6.349 -3.159 -18.344 1.00 98.19 185 ALA A N 1
ATOM 1376 C CA . ALA A 1 185 ? 7.307 -2.428 -19.172 1.00 98.19 185 ALA A CA 1
ATOM 1377 C C . ALA A 1 185 ? 6.676 -1.916 -20.479 1.00 98.19 185 ALA A C 1
ATOM 1379 O O . ALA A 1 185 ? 6.835 -0.744 -20.819 1.00 98.19 185 ALA A O 1
ATOM 1380 N N . GLU A 1 186 ? 5.894 -2.748 -21.169 1.00 98.00 186 GLU A N 1
ATOM 1381 C CA . GLU A 1 186 ? 5.155 -2.381 -22.382 1.00 98.00 186 GLU A CA 1
ATOM 1382 C C . GLU A 1 186 ? 4.190 -1.220 -22.126 1.00 98.00 186 GLU A C 1
ATOM 1384 O O . GLU A 1 186 ? 4.247 -0.211 -22.831 1.00 98.00 186 GLU A O 1
ATOM 1389 N N . SER A 1 187 ? 3.377 -1.305 -21.066 1.00 97.31 187 SER A N 1
ATOM 1390 C CA . SER A 1 187 ? 2.426 -0.243 -20.714 1.00 97.31 187 SER A CA 1
ATOM 1391 C C . SER A 1 187 ? 3.100 1.068 -20.288 1.00 97.31 187 SER A C 1
ATOM 1393 O O . SER A 1 187 ? 2.458 2.117 -20.369 1.00 97.31 187 SER A O 1
ATOM 1395 N N . MET A 1 188 ? 4.341 1.032 -19.798 1.00 96.50 188 MET A N 1
ATOM 1396 C CA . MET A 1 188 ? 5.118 2.235 -19.474 1.00 96.50 188 MET A CA 1
ATOM 1397 C C . MET A 1 188 ? 5.750 2.834 -20.736 1.00 96.50 188 MET A C 1
ATOM 1399 O O . MET A 1 188 ? 5.679 4.043 -20.951 1.00 96.50 188 MET A O 1
ATOM 1403 N N . MET A 1 189 ? 6.303 1.990 -21.613 1.00 97.31 189 MET A N 1
ATOM 1404 C CA . MET A 1 189 ? 6.862 2.399 -22.906 1.00 97.31 189 MET A CA 1
ATOM 1405 C C . MET A 1 189 ? 5.799 2.993 -23.839 1.00 97.31 189 MET A C 1
ATOM 1407 O O . MET A 1 189 ? 6.080 3.948 -24.556 1.00 97.31 189 MET A O 1
ATOM 1411 N N . GLU A 1 190 ? 4.573 2.470 -23.827 1.00 96.50 190 GLU A N 1
ATOM 1412 C CA . GLU A 1 190 ? 3.419 3.064 -24.514 1.00 96.50 190 GLU A CA 1
ATOM 1413 C C . GLU A 1 190 ? 3.135 4.494 -24.024 1.00 96.50 190 GLU A C 1
ATOM 1415 O O . GLU A 1 190 ? 3.059 5.416 -24.837 1.00 96.50 190 GLU A O 1
ATOM 1420 N N . GLY A 1 191 ? 3.084 4.706 -22.703 1.00 95.56 191 GLY A N 1
ATOM 1421 C CA . GLY A 1 191 ? 2.898 6.035 -22.112 1.00 95.56 191 GLY A CA 1
ATOM 1422 C C . GLY A 1 191 ? 4.007 7.024 -22.490 1.00 95.56 191 GLY A C 1
ATOM 1423 O O . GLY A 1 191 ? 3.721 8.169 -22.836 1.00 95.56 191 GLY A O 1
ATOM 1424 N N . LEU A 1 192 ? 5.269 6.579 -22.507 1.00 96.50 192 LEU A N 1
ATOM 1425 C CA . LEU A 1 192 ? 6.398 7.408 -22.947 1.00 96.50 192 LEU A CA 1
ATOM 1426 C C . LEU A 1 192 ? 6.346 7.753 -24.444 1.00 96.50 192 LEU A C 1
ATOM 1428 O O . LEU A 1 192 ? 6.711 8.867 -24.819 1.00 96.50 192 LEU A O 1
ATOM 1432 N N . ARG A 1 193 ? 5.868 6.844 -25.307 1.00 96.12 193 ARG A N 1
ATOM 1433 C CA . ARG A 1 193 ? 5.656 7.137 -26.738 1.00 96.12 193 ARG A CA 1
ATOM 1434 C C . ARG A 1 193 ? 4.578 8.202 -26.935 1.00 96.12 193 ARG A C 1
ATOM 1436 O O . ARG A 1 193 ? 4.798 9.133 -27.706 1.00 96.12 193 ARG A O 1
ATOM 1443 N N . ALA A 1 194 ? 3.455 8.094 -26.222 1.00 94.25 194 ALA A N 1
ATOM 1444 C CA . ALA A 1 194 ? 2.391 9.097 -26.261 1.00 94.25 194 ALA A CA 1
ATOM 1445 C C . ALA A 1 194 ? 2.890 10.476 -25.786 1.00 94.25 194 ALA A C 1
ATOM 1447 O O . ALA A 1 194 ? 2.622 11.491 -26.429 1.00 94.25 194 ALA A O 1
ATOM 1448 N N . GLU A 1 195 ? 3.690 10.517 -24.715 1.00 93.75 195 GLU A N 1
ATOM 1449 C CA . GLU A 1 195 ? 4.285 11.768 -24.237 1.00 93.75 195 GLU A CA 1
ATOM 1450 C C . GLU A 1 195 ? 5.280 12.368 -25.240 1.00 93.75 195 GLU A C 1
ATOM 1452 O O . GLU A 1 195 ? 5.246 13.570 -25.499 1.00 93.75 195 GLU A O 1
ATOM 1457 N N . SER A 1 196 ? 6.123 11.542 -25.864 1.00 94.56 196 SER A N 1
ATOM 1458 C CA . SER A 1 196 ? 7.065 11.985 -26.899 1.00 94.56 196 SER A CA 1
ATOM 1459 C C . SER A 1 196 ? 6.353 12.621 -28.101 1.00 94.56 196 SER A C 1
ATOM 1461 O O . SER A 1 196 ? 6.779 13.674 -28.578 1.00 94.56 196 SER A O 1
ATOM 1463 N N . GLN A 1 197 ? 5.229 12.049 -28.547 1.00 93.56 197 GLN A N 1
ATOM 1464 C CA . GLN A 1 197 ? 4.394 12.642 -29.600 1.00 93.56 197 GLN A CA 1
ATOM 1465 C C . GLN A 1 197 ? 3.816 13.998 -29.166 1.00 93.56 197 GLN A C 1
ATOM 1467 O O . GLN A 1 197 ? 3.872 14.968 -29.924 1.00 93.56 197 GLN A O 1
ATOM 1472 N N . ARG A 1 198 ? 3.324 14.096 -27.923 1.00 91.44 198 ARG A N 1
ATOM 1473 C CA . ARG A 1 198 ? 2.788 15.340 -27.348 1.00 91.44 198 ARG A CA 1
ATOM 1474 C C . ARG A 1 198 ? 3.849 16.446 -27.269 1.00 91.44 198 ARG A C 1
ATOM 1476 O O . ARG A 1 198 ? 3.564 17.591 -27.621 1.00 91.44 198 ARG A O 1
ATOM 1483 N N . MET A 1 199 ? 5.081 16.100 -26.889 1.00 89.44 199 MET A N 1
ATOM 1484 C CA . MET A 1 199 ? 6.233 17.011 -26.907 1.00 89.44 199 MET A CA 1
ATOM 1485 C C . MET A 1 199 ? 6.592 17.470 -28.328 1.00 89.44 199 MET A C 1
ATOM 1487 O O . MET A 1 199 ? 6.852 18.654 -28.530 1.00 89.44 199 MET A O 1
ATOM 1491 N N . GLY A 1 200 ? 6.555 16.573 -29.320 1.00 77.31 200 GLY A N 1
ATOM 1492 C CA . GLY A 1 200 ? 6.817 16.912 -30.725 1.00 77.31 200 GLY A CA 1
ATOM 1493 C C . GLY A 1 200 ? 5.839 17.948 -31.293 1.00 77.31 200 GLY A C 1
ATOM 1494 O O . GLY A 1 200 ? 6.258 18.883 -31.973 1.00 77.31 200 GLY A O 1
ATOM 1495 N N . ILE A 1 201 ? 4.551 17.838 -30.952 1.00 63.53 201 ILE A N 1
ATOM 1496 C CA . ILE A 1 201 ? 3.511 18.791 -31.377 1.00 63.53 201 ILE A CA 1
ATOM 1497 C C . ILE A 1 201 ? 3.723 20.170 -30.725 1.00 63.53 201 ILE A C 1
ATOM 1499 O O . ILE A 1 201 ? 3.663 21.192 -31.410 1.00 63.53 201 ILE A O 1
ATOM 1503 N N . GLY A 1 202 ? 4.033 20.217 -29.423 1.00 58.12 202 GLY A N 1
ATOM 1504 C CA . GLY A 1 202 ? 4.340 21.473 -28.724 1.00 58.12 202 GLY A CA 1
ATOM 1505 C C . GLY A 1 202 ? 5.624 22.149 -29.225 1.00 58.12 202 GLY A C 1
ATOM 1506 O O . GLY A 1 202 ? 5.659 23.366 -29.405 1.00 58.12 202 GLY A O 1
ATOM 1507 N N . GLY A 1 203 ? 6.661 21.358 -29.518 1.00 51.91 203 GLY A N 1
ATOM 1508 C CA . GLY A 1 203 ? 7.919 21.841 -30.091 1.00 51.91 203 GLY A CA 1
ATOM 1509 C C . GLY A 1 203 ? 7.760 22.411 -31.503 1.00 51.91 203 GLY A C 1
ATOM 1510 O O . GLY A 1 203 ? 8.364 23.434 -31.813 1.00 51.91 203 GLY A O 1
ATOM 1511 N N . ALA A 1 204 ? 6.901 21.816 -32.338 1.00 52.12 204 ALA A N 1
ATOM 1512 C CA . ALA A 1 204 ? 6.602 22.333 -33.674 1.00 52.12 204 ALA A CA 1
ATOM 1513 C C . ALA A 1 204 ? 5.908 23.709 -33.631 1.00 52.12 204 ALA A C 1
ATOM 1515 O O . ALA A 1 204 ? 6.257 24.597 -34.409 1.00 52.12 204 ALA A O 1
ATOM 1516 N N . ALA A 1 205 ? 4.983 23.921 -32.687 1.00 50.00 205 ALA A N 1
ATOM 1517 C CA . ALA A 1 205 ? 4.329 25.216 -32.493 1.00 50.00 205 ALA A CA 1
ATOM 1518 C C . ALA A 1 205 ? 5.300 26.305 -31.993 1.00 50.00 205 ALA A C 1
ATOM 1520 O O . ALA A 1 205 ? 5.220 27.448 -32.438 1.00 50.00 205 ALA A O 1
ATOM 1521 N N . ALA A 1 206 ? 6.251 25.954 -31.118 1.00 49.72 206 ALA A N 1
ATOM 1522 C CA . ALA A 1 206 ? 7.300 26.875 -30.670 1.00 49.72 206 ALA A CA 1
ATOM 1523 C C . ALA A 1 206 ? 8.342 27.170 -31.770 1.00 49.72 206 ALA A C 1
ATOM 1525 O O . ALA A 1 206 ? 8.799 28.305 -31.903 1.00 49.72 206 ALA A O 1
ATOM 1526 N N . GLY A 1 207 ? 8.688 26.174 -32.594 1.00 47.97 207 GLY A N 1
ATOM 1527 C CA . GLY A 1 207 ? 9.615 26.324 -33.721 1.00 47.97 207 GLY A CA 1
ATOM 1528 C C . GLY A 1 207 ? 9.076 27.200 -34.857 1.00 47.97 207 GLY A C 1
ATOM 1529 O O . GLY A 1 207 ? 9.852 27.879 -35.521 1.00 47.97 207 GLY A O 1
ATOM 1530 N N . ALA A 1 208 ? 7.753 27.261 -35.039 1.00 50.44 208 ALA A N 1
ATOM 1531 C CA . ALA A 1 208 ? 7.109 28.109 -36.046 1.00 50.44 208 ALA A CA 1
ATOM 1532 C C . ALA A 1 208 ? 7.205 29.625 -35.758 1.00 50.44 208 ALA A C 1
ATOM 1534 O O . ALA A 1 208 ? 6.904 30.429 -36.638 1.00 50.44 208 ALA A O 1
ATOM 1535 N N . ALA A 1 209 ? 7.630 30.027 -34.554 1.00 46.56 209 ALA A N 1
ATOM 1536 C CA . ALA A 1 209 ? 7.810 31.431 -34.174 1.00 46.56 209 ALA A CA 1
ATOM 1537 C C . ALA A 1 209 ? 9.223 31.985 -34.461 1.00 46.56 209 ALA A C 1
ATOM 1539 O O . ALA A 1 209 ? 9.453 33.184 -34.294 1.00 46.56 209 ALA A O 1
ATOM 1540 N N . VAL A 1 210 ? 10.174 31.148 -34.897 1.00 49.47 210 VAL A N 1
ATOM 1541 C CA . VAL A 1 210 ? 11.541 31.580 -35.235 1.00 49.47 210 VAL A CA 1
ATOM 1542 C C . VAL A 1 210 ? 11.649 31.793 -36.744 1.00 49.47 210 VAL A C 1
ATOM 1544 O O . VAL A 1 210 ? 11.857 30.857 -37.514 1.00 49.47 210 VAL A O 1
ATOM 1547 N N . GLY A 1 211 ? 11.492 33.048 -37.171 1.00 48.09 211 GLY A N 1
ATOM 1548 C CA . GLY A 1 211 ? 11.710 33.448 -38.563 1.00 48.09 211 GLY A CA 1
ATOM 1549 C C . GLY A 1 211 ? 13.168 33.247 -39.016 1.00 48.09 211 GLY A C 1
ATOM 1550 O O . GLY A 1 211 ? 14.076 33.198 -38.183 1.00 48.09 211 GLY A O 1
ATOM 1551 N N . PRO A 1 212 ? 13.427 33.143 -40.333 1.00 48.97 212 PRO A N 1
ATOM 1552 C CA . PRO A 1 212 ? 14.759 32.853 -40.856 1.00 48.97 212 PRO A CA 1
ATOM 1553 C C . PRO A 1 212 ? 15.709 34.044 -40.654 1.00 48.97 212 PRO A C 1
ATOM 1555 O O . PRO A 1 212 ? 15.650 35.028 -41.391 1.00 48.97 212 PRO A O 1
ATOM 1558 N N . GLY A 1 213 ? 16.608 33.953 -39.670 1.00 47.59 213 GLY A N 1
ATOM 1559 C CA . GLY A 1 213 ? 17.566 35.016 -39.364 1.00 47.59 213 GLY A CA 1
ATOM 1560 C C . GLY A 1 213 ? 18.786 34.547 -38.568 1.00 47.59 213 GLY A C 1
ATOM 1561 O O . GLY A 1 213 ? 18.655 34.009 -37.476 1.00 47.59 213 GLY A O 1
ATOM 1562 N N . SER A 1 214 ? 19.976 34.835 -39.109 1.00 36.84 214 SER A N 1
ATOM 1563 C CA . SER A 1 214 ? 21.323 34.616 -38.543 1.00 36.84 214 SER A CA 1
ATOM 1564 C C . SER A 1 214 ? 21.758 33.165 -38.260 1.00 36.84 214 SER A C 1
ATOM 1566 O O . SER A 1 214 ? 21.327 32.522 -37.308 1.00 36.84 214 SER A O 1
ATOM 1568 N N . ALA A 1 215 ? 22.715 32.687 -39.061 1.00 44.12 215 ALA A N 1
ATOM 1569 C CA . ALA A 1 215 ? 23.528 31.513 -38.749 1.00 44.12 215 AL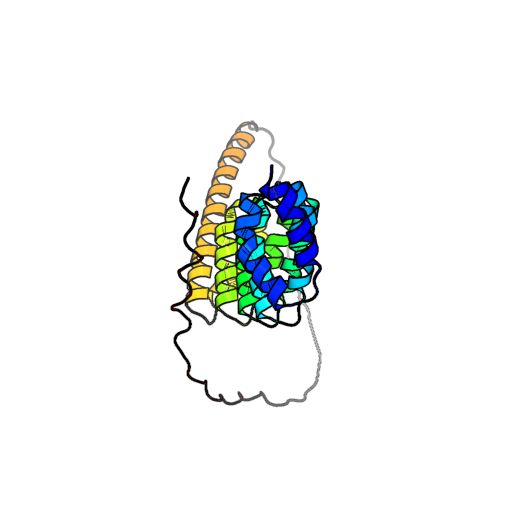A A CA 1
ATOM 1570 C C . ALA A 1 215 ? 24.700 31.894 -37.815 1.00 44.12 215 ALA A C 1
ATOM 1572 O O . ALA A 1 215 ? 25.270 32.977 -37.986 1.00 44.12 215 ALA A O 1
ATOM 1573 N N . PRO A 1 216 ? 25.114 31.026 -36.873 1.00 46.12 216 PRO A N 1
ATOM 1574 C CA . PRO A 1 216 ? 26.368 31.195 -36.142 1.00 46.12 216 PRO A CA 1
ATOM 1575 C C . PRO A 1 216 ? 27.576 30.791 -37.018 1.00 46.12 216 PRO A C 1
ATOM 1577 O O . PRO A 1 216 ? 27.444 29.919 -37.881 1.00 46.12 216 PRO A O 1
ATOM 1580 N N . PRO A 1 217 ? 28.760 31.400 -36.821 1.00 44.75 217 PRO A N 1
ATOM 1581 C CA . PRO A 1 217 ? 29.936 31.129 -37.643 1.00 44.75 217 PRO A CA 1
ATOM 1582 C C . PRO A 1 217 ? 30.592 29.783 -37.309 1.00 44.75 217 PRO A C 1
ATOM 1584 O O . PRO A 1 217 ? 30.622 29.346 -36.159 1.00 44.75 217 PRO A O 1
ATOM 1587 N N . ALA A 1 218 ? 31.182 29.155 -38.326 1.00 42.50 218 ALA A N 1
ATOM 1588 C CA . ALA A 1 218 ? 32.009 27.966 -38.162 1.00 42.50 218 ALA A CA 1
ATOM 1589 C C . ALA A 1 218 ? 33.376 28.312 -37.544 1.00 42.50 218 ALA A C 1
ATOM 1591 O O . ALA A 1 218 ? 34.026 29.270 -37.961 1.00 42.50 218 ALA A O 1
ATOM 1592 N N . ALA A 1 219 ? 33.843 27.476 -36.615 1.00 37.28 219 ALA A N 1
ATOM 1593 C CA . ALA A 1 219 ? 35.228 27.443 -36.148 1.00 37.28 219 ALA A CA 1
ATOM 1594 C C . ALA A 1 219 ? 35.807 26.047 -36.423 1.00 37.28 219 ALA A C 1
ATOM 1596 O O . ALA A 1 219 ? 35.123 25.043 -36.225 1.00 37.28 219 ALA A O 1
ATOM 1597 N N . ALA A 1 220 ? 37.045 25.984 -36.916 1.00 36.59 220 ALA A N 1
ATOM 1598 C CA . ALA A 1 220 ? 37.640 24.768 -37.464 1.00 36.59 220 ALA A CA 1
ATOM 1599 C C . ALA A 1 220 ? 38.969 24.379 -36.790 1.00 36.59 220 ALA A C 1
ATOM 1601 O O . ALA A 1 220 ? 39.734 25.246 -36.381 1.00 36.59 220 ALA A O 1
ATOM 1602 N N . ALA A 1 221 ? 39.256 23.071 -36.859 1.00 38.03 221 ALA A N 1
ATOM 1603 C CA . ALA A 1 221 ? 40.579 22.422 -36.863 1.00 38.03 221 ALA A CA 1
ATOM 1604 C C . ALA A 1 221 ? 41.400 22.254 -35.555 1.00 38.03 221 ALA A C 1
ATOM 1606 O O . ALA A 1 221 ? 41.405 23.093 -34.663 1.00 38.03 221 ALA A O 1
ATOM 1607 N N . GLY A 1 222 ? 42.145 21.130 -35.525 1.00 33.84 222 GLY A N 1
ATOM 1608 C CA . GLY A 1 222 ? 43.083 20.667 -34.480 1.00 33.84 222 GLY A CA 1
ATOM 1609 C C . GLY A 1 222 ? 42.794 19.206 -34.070 1.00 33.84 222 GLY A C 1
ATOM 1610 O O . GLY A 1 222 ? 41.918 18.980 -33.248 1.00 33.84 222 GLY A O 1
ATOM 1611 N N . MET A 1 223 ? 43.288 18.159 -34.758 1.00 36.25 223 MET A N 1
ATOM 1612 C CA . MET A 1 223 ? 44.624 17.515 -34.608 1.00 36.25 223 MET A CA 1
ATOM 1613 C C . MET A 1 223 ? 45.050 17.257 -33.140 1.00 36.25 223 MET A C 1
ATOM 1615 O O . MET A 1 223 ? 44.921 18.150 -32.319 1.00 36.25 223 MET A O 1
ATOM 1619 N N . GLY A 1 224 ? 45.622 16.113 -32.726 1.00 34.16 224 GLY A N 1
ATOM 1620 C CA . GLY A 1 224 ? 45.953 14.863 -33.432 1.00 34.16 224 GLY A CA 1
ATOM 1621 C C . GLY A 1 224 ? 47.299 14.240 -32.982 1.00 34.16 224 GLY A C 1
ATOM 1622 O O . GLY A 1 224 ? 48.336 14.825 -33.258 1.00 34.16 224 GLY A O 1
ATOM 1623 N N . MET A 1 225 ? 47.265 13.012 -32.427 1.00 37.94 225 MET A N 1
ATOM 1624 C CA . MET A 1 225 ? 48.382 12.042 -32.219 1.00 37.94 225 MET A CA 1
ATOM 1625 C C . MET A 1 225 ? 49.433 12.214 -31.078 1.00 37.94 225 MET A C 1
ATOM 1627 O O . MET A 1 225 ? 49.707 13.316 -30.620 1.00 37.94 225 MET A O 1
ATOM 1631 N N . GLY A 1 226 ? 50.027 11.067 -30.668 1.00 32.78 226 GLY A N 1
ATOM 1632 C CA . GLY A 1 226 ? 51.050 10.842 -29.607 1.00 32.78 226 GLY A CA 1
ATOM 1633 C C . GLY A 1 226 ? 50.521 9.909 -28.488 1.00 32.78 226 GLY A C 1
ATOM 1634 O O . GLY A 1 226 ? 49.510 10.263 -27.894 1.00 32.78 226 GLY A O 1
ATOM 1635 N N . LEU A 1 227 ? 50.989 8.677 -28.182 1.00 38.00 227 LEU A N 1
ATOM 1636 C CA . LEU A 1 227 ? 52.353 8.091 -28.043 1.00 38.00 227 LEU A CA 1
ATOM 1637 C C . LEU A 1 227 ? 53.230 8.926 -27.082 1.00 38.00 227 LEU A C 1
ATOM 1639 O O . LEU A 1 227 ? 53.280 10.137 -27.258 1.00 38.00 227 LEU A O 1
ATOM 1643 N N . ASP A 1 228 ? 53.931 8.429 -26.053 1.00 35.12 228 ASP A N 1
ATOM 1644 C CA . ASP A 1 228 ? 54.219 7.076 -25.507 1.00 35.12 228 ASP A CA 1
ATOM 1645 C C . ASP A 1 228 ? 54.462 7.195 -23.965 1.00 35.12 228 ASP A C 1
ATOM 1647 O O . ASP A 1 228 ? 54.401 8.305 -23.440 1.00 35.12 228 ASP A O 1
ATOM 1651 N N . GLY A 1 229 ? 54.752 6.179 -23.129 1.00 31.84 229 GLY A N 1
ATOM 1652 C CA . GLY A 1 229 ? 54.937 4.721 -23.297 1.00 31.84 229 GLY A CA 1
ATOM 1653 C C . GLY A 1 229 ? 55.924 4.140 -22.243 1.00 31.84 229 GLY A C 1
ATOM 1654 O O . GLY A 1 229 ? 56.819 4.851 -21.798 1.00 31.84 229 GLY A O 1
ATOM 1655 N N . SER A 1 230 ? 55.822 2.841 -21.888 1.00 34.22 230 SER A N 1
ATOM 1656 C CA . SER A 1 230 ? 56.623 2.110 -20.847 1.00 34.22 230 SER A CA 1
ATOM 1657 C C . SER A 1 230 ? 56.325 2.474 -19.369 1.00 34.22 230 SER A C 1
ATOM 1659 O O . SER A 1 230 ? 55.993 3.612 -19.076 1.00 34.22 230 SER A O 1
ATOM 1661 N N . GLY A 1 231 ? 56.444 1.597 -18.356 1.00 30.23 231 GLY A N 1
ATOM 1662 C CA . GLY A 1 231 ? 56.729 0.151 -18.299 1.00 30.23 231 GLY A CA 1
ATOM 1663 C C . GLY A 1 231 ? 57.050 -0.323 -16.855 1.00 30.23 231 GLY A C 1
ATOM 1664 O O . GLY A 1 231 ? 57.362 0.511 -16.013 1.00 30.23 231 GLY A O 1
ATOM 1665 N N . LEU A 1 232 ? 57.054 -1.652 -16.615 1.00 32.62 232 LEU A N 1
ATOM 1666 C CA . LEU A 1 232 ? 57.522 -2.371 -15.393 1.00 32.62 232 LEU A CA 1
ATOM 1667 C C . LEU A 1 232 ? 56.656 -2.227 -14.105 1.00 32.62 232 LEU A C 1
ATOM 1669 O O . LEU A 1 232 ? 56.229 -1.136 -13.761 1.00 32.62 232 LEU A O 1
ATOM 1673 N N . GLY A 1 233 ? 56.390 -3.276 -13.306 1.00 30.52 233 GLY A N 1
ATOM 1674 C CA . GLY A 1 233 ? 56.642 -4.722 -13.468 1.00 30.52 233 GLY A CA 1
ATOM 1675 C C . GLY A 1 233 ? 56.356 -5.536 -12.179 1.00 30.52 233 GLY A C 1
ATOM 1676 O O . GLY A 1 233 ? 56.385 -4.954 -11.104 1.00 30.52 233 GLY A O 1
ATOM 1677 N N . ALA A 1 234 ? 56.157 -6.867 -12.312 1.00 33.47 234 ALA A N 1
ATOM 1678 C CA . ALA A 1 234 ? 56.067 -7.913 -11.252 1.00 33.47 234 ALA A CA 1
ATOM 1679 C C . ALA A 1 234 ? 54.989 -7.730 -10.141 1.00 33.47 234 ALA A C 1
ATOM 1681 O O . ALA A 1 234 ? 54.568 -6.624 -9.849 1.00 33.47 234 ALA A O 1
ATOM 1682 N N . SER A 1 235 ? 54.451 -8.742 -9.449 1.00 33.19 235 SER A N 1
ATOM 1683 C CA . SER A 1 235 ? 54.494 -10.225 -9.439 1.00 33.19 235 SER A CA 1
ATOM 1684 C C . SER A 1 235 ? 53.130 -10.678 -8.839 1.00 33.19 235 SER A C 1
ATOM 1686 O O . SER A 1 235 ? 52.464 -9.890 -8.182 1.00 33.19 235 SER A O 1
ATOM 1688 N N . GLY A 1 236 ? 52.552 -11.866 -9.031 1.00 29.92 236 GLY A N 1
ATOM 1689 C CA . GLY A 1 236 ? 53.131 -13.199 -9.161 1.00 29.92 236 GLY A CA 1
ATOM 1690 C C . GLY A 1 236 ? 52.765 -14.062 -7.939 1.00 29.92 236 GLY A C 1
ATOM 1691 O O . GLY A 1 236 ? 53.618 -14.281 -7.091 1.00 29.92 236 GLY A O 1
ATOM 1692 N N . ALA A 1 237 ? 51.514 -14.537 -7.849 1.00 31.06 237 ALA A N 1
ATOM 1693 C CA . ALA A 1 237 ? 51.067 -15.680 -7.030 1.00 31.06 237 ALA A CA 1
ATOM 1694 C C . ALA A 1 237 ? 49.618 -16.036 -7.418 1.00 31.06 237 ALA A C 1
ATOM 1696 O O . ALA A 1 237 ? 48.805 -15.134 -7.607 1.00 31.06 237 ALA A O 1
ATOM 1697 N N . GLY A 1 238 ? 49.285 -17.320 -7.564 1.00 31.12 238 GLY A N 1
ATOM 1698 C CA . GLY A 1 238 ? 47.935 -17.757 -7.944 1.00 31.12 238 GLY A CA 1
ATOM 1699 C C . GLY A 1 238 ? 47.257 -18.606 -6.872 1.00 31.12 238 GLY A C 1
ATOM 1700 O O . GLY A 1 238 ? 47.944 -19.250 -6.085 1.00 31.12 238 GLY A O 1
ATOM 1701 N N . THR A 1 239 ? 45.923 -18.675 -6.914 1.00 33.88 239 THR A N 1
ATOM 1702 C CA . THR A 1 239 ? 45.127 -19.741 -6.277 1.00 33.88 239 THR A CA 1
ATOM 1703 C C . THR A 1 239 ? 43.736 -19.860 -6.920 1.00 33.88 239 THR A C 1
ATOM 1705 O O . THR A 1 239 ? 42.911 -18.964 -6.814 1.00 33.88 239 THR A O 1
ATOM 1708 N N . GLN A 1 240 ? 43.532 -20.990 -7.604 1.00 38.16 240 GLN A N 1
ATOM 1709 C CA . GLN A 1 240 ? 42.321 -21.824 -7.746 1.00 38.16 240 GLN A CA 1
ATOM 1710 C C . GLN A 1 240 ? 40.891 -21.201 -7.753 1.00 38.16 240 GLN A C 1
ATOM 1712 O O . GLN A 1 240 ? 40.497 -20.534 -6.799 1.00 38.16 240 GLN A O 1
ATOM 1717 N N . PRO A 1 241 ? 40.033 -21.529 -8.750 1.00 38.91 241 PRO A N 1
ATOM 1718 C CA . PRO A 1 241 ? 38.615 -21.146 -8.758 1.00 38.91 241 PRO A CA 1
ATOM 1719 C C . PRO A 1 241 ? 37.744 -22.057 -7.859 1.00 38.91 241 PRO A C 1
ATOM 1721 O O . PRO A 1 241 ? 38.061 -23.240 -7.697 1.00 38.91 241 PRO A O 1
ATOM 1724 N N . PRO A 1 242 ? 36.610 -21.562 -7.322 1.00 37.62 242 PRO A N 1
ATOM 1725 C CA . PRO A 1 242 ? 35.670 -22.378 -6.555 1.00 37.62 242 PRO A CA 1
ATOM 1726 C C . PRO A 1 242 ? 34.761 -23.232 -7.458 1.00 37.62 242 PRO A C 1
ATOM 1728 O O . PRO A 1 242 ? 34.221 -22.755 -8.456 1.00 37.62 242 PRO A O 1
ATOM 1731 N N . GLN A 1 243 ? 34.549 -24.493 -7.071 1.00 39.12 243 GLN A N 1
ATOM 1732 C CA . GLN A 1 243 ? 33.527 -25.376 -7.650 1.00 39.12 243 GLN A CA 1
ATOM 1733 C C . GLN A 1 243 ? 32.138 -25.122 -7.023 1.00 39.12 243 GLN A C 1
ATOM 1735 O O . GLN A 1 243 ? 32.061 -24.650 -5.886 1.00 39.12 243 GLN A O 1
ATOM 1740 N N . PRO A 1 244 ? 31.032 -25.440 -7.727 1.00 36.50 244 PRO A N 1
ATOM 1741 C CA . PRO A 1 244 ? 29.677 -25.233 -7.217 1.00 36.50 244 PRO A CA 1
ATOM 1742 C C . PRO A 1 244 ? 29.290 -26.264 -6.143 1.00 36.50 244 PRO A C 1
ATOM 1744 O O . PRO A 1 244 ? 29.508 -27.464 -6.308 1.00 36.50 244 PRO A O 1
ATOM 1747 N N . ALA A 1 245 ? 28.663 -25.795 -5.061 1.00 35.00 245 ALA A N 1
ATOM 1748 C CA . ALA A 1 245 ? 28.107 -26.653 -4.015 1.00 35.00 245 ALA A CA 1
ATOM 1749 C C . ALA A 1 245 ? 26.766 -27.287 -4.439 1.00 35.00 245 ALA A C 1
ATOM 1751 O O . ALA A 1 245 ? 26.003 -26.713 -5.217 1.00 35.00 245 ALA A O 1
ATOM 1752 N N . ALA A 1 246 ? 26.496 -28.489 -3.924 1.00 31.89 246 ALA A N 1
ATOM 1753 C CA . ALA A 1 246 ? 25.402 -29.351 -4.364 1.00 31.89 246 ALA A CA 1
ATOM 1754 C C . ALA A 1 246 ? 23.998 -28.884 -3.930 1.00 31.89 246 ALA A C 1
ATOM 1756 O O . ALA A 1 246 ? 23.817 -28.247 -2.893 1.00 31.89 246 ALA A O 1
ATOM 1757 N N . ALA A 1 247 ? 22.991 -29.284 -4.711 1.00 35.31 247 ALA A N 1
ATOM 1758 C CA . ALA A 1 247 ? 21.581 -29.109 -4.378 1.00 35.31 247 ALA A CA 1
ATOM 1759 C C . ALA A 1 247 ? 21.109 -30.099 -3.293 1.00 35.31 247 ALA A C 1
ATOM 1761 O O . ALA A 1 247 ? 21.529 -31.256 -3.267 1.00 35.31 247 ALA A O 1
ATOM 1762 N N . ALA A 1 248 ? 20.168 -29.654 -2.458 1.00 31.33 248 ALA A N 1
ATOM 1763 C CA . ALA A 1 248 ? 19.408 -30.471 -1.510 1.00 31.33 248 ALA A CA 1
ATOM 1764 C C . ALA A 1 248 ? 17.890 -30.290 -1.771 1.00 31.33 248 ALA A C 1
ATOM 1766 O O . ALA A 1 248 ? 17.500 -29.284 -2.370 1.00 31.33 248 ALA A O 1
ATOM 1767 N N . PRO A 1 249 ? 17.033 -31.269 -1.422 1.00 30.91 249 PRO A N 1
ATOM 1768 C CA . PRO A 1 249 ? 15.746 -31.457 -2.095 1.00 30.91 249 PRO A CA 1
ATOM 1769 C C . PRO A 1 249 ? 14.609 -30.556 -1.593 1.00 30.91 249 PRO A C 1
ATOM 1771 O O . PRO A 1 249 ? 14.567 -30.140 -0.437 1.00 30.91 249 PRO A O 1
ATOM 1774 N N . ALA A 1 250 ? 13.636 -30.322 -2.476 1.00 31.53 250 ALA A N 1
ATOM 1775 C CA . ALA A 1 250 ? 12.417 -29.579 -2.172 1.00 31.53 250 ALA A CA 1
ATOM 1776 C C . ALA A 1 250 ? 11.402 -30.413 -1.357 1.00 31.53 250 ALA A C 1
ATOM 1778 O O . ALA A 1 250 ? 11.178 -31.581 -1.685 1.00 31.53 250 ALA A O 1
ATOM 1779 N N . PRO A 1 251 ? 10.711 -29.820 -0.364 1.00 31.19 251 PRO A N 1
ATOM 1780 C CA . PRO A 1 251 ? 9.518 -30.408 0.231 1.00 31.19 251 PRO A CA 1
ATOM 1781 C C . PRO A 1 251 ? 8.283 -30.156 -0.648 1.00 31.19 251 PRO A C 1
ATOM 1783 O O . PRO A 1 251 ? 8.008 -29.033 -1.070 1.00 31.19 251 PRO A O 1
ATOM 1786 N N . SER A 1 252 ? 7.514 -31.211 -0.905 1.00 37.88 252 SER A N 1
ATOM 1787 C CA . SER A 1 252 ? 6.288 -31.178 -1.704 1.00 37.88 252 SER A CA 1
ATOM 1788 C C . SER A 1 252 ? 5.029 -30.955 -0.854 1.00 37.88 252 SER A C 1
ATOM 1790 O O . SER A 1 252 ? 4.581 -31.868 -0.161 1.00 37.88 252 SER A O 1
ATOM 1792 N N . SER A 1 253 ? 4.410 -29.781 -0.975 1.00 29.52 253 SER A N 1
ATOM 1793 C CA . SER A 1 253 ? 3.010 -29.482 -0.612 1.00 29.52 253 SER A CA 1
ATOM 1794 C C . SER A 1 253 ? 2.666 -28.070 -1.122 1.00 29.52 253 SER A C 1
ATOM 1796 O O . SER A 1 253 ? 3.514 -27.190 -1.131 1.00 29.52 253 SER A O 1
ATOM 1798 N N . GLY A 1 254 ? 1.472 -27.723 -1.599 1.00 26.52 254 GLY A N 1
ATOM 1799 C CA . GLY A 1 254 ? 0.221 -28.460 -1.726 1.00 26.52 254 GLY A CA 1
ATOM 1800 C C . GLY A 1 254 ? -0.938 -27.454 -1.773 1.00 26.52 254 GLY A C 1
ATOM 1801 O O . GLY A 1 254 ? -1.320 -26.918 -0.745 1.00 26.52 254 GLY A O 1
ATOM 1802 N N . SER A 1 255 ? -1.499 -27.193 -2.960 1.00 31.97 255 SER A N 1
ATOM 1803 C CA . SER A 1 255 ? -2.816 -26.546 -3.159 1.00 31.97 255 SER A CA 1
ATOM 1804 C C . SER A 1 255 ? -3.126 -25.223 -2.407 1.00 31.97 255 SER A C 1
ATOM 1806 O O . SER A 1 255 ? -4.220 -25.040 -1.879 1.00 31.97 255 SER A O 1
ATOM 1808 N N . TYR A 1 256 ? -2.216 -24.240 -2.406 1.00 32.62 256 TYR A N 1
ATOM 1809 C CA . TYR A 1 256 ? -2.479 -22.916 -1.797 1.00 32.62 256 TYR A CA 1
ATOM 1810 C C . TYR A 1 256 ? -3.247 -21.918 -2.694 1.00 32.62 256 TYR A C 1
ATOM 1812 O O . TYR A 1 256 ? -3.580 -20.817 -2.257 1.00 32.62 256 TYR A O 1
ATOM 1820 N N . LEU A 1 257 ? -3.537 -22.268 -3.954 1.00 36.09 257 LEU A N 1
ATOM 1821 C CA . LEU A 1 257 ? -4.078 -21.331 -4.955 1.00 36.09 257 LEU A CA 1
ATOM 1822 C C . LEU A 1 257 ? -5.613 -21.182 -4.949 1.00 36.09 257 LEU A C 1
ATOM 1824 O O . LEU A 1 257 ? -6.131 -20.233 -5.532 1.00 36.09 257 LEU A O 1
ATOM 1828 N N . SER A 1 258 ? -6.357 -22.068 -4.282 1.00 30.67 258 SER A N 1
ATOM 1829 C CA . SER A 1 258 ? -7.829 -22.114 -4.359 1.00 30.67 258 SER A CA 1
ATOM 1830 C C . SER A 1 258 ? -8.567 -21.041 -3.541 1.00 30.67 258 SER A C 1
ATOM 1832 O O . SER A 1 258 ? -9.751 -20.815 -3.777 1.00 30.67 258 SER A O 1
ATOM 1834 N N . SER A 1 259 ? -7.900 -20.345 -2.611 1.00 28.31 259 SER A N 1
ATOM 1835 C CA . SER A 1 259 ? -8.547 -19.389 -1.684 1.00 28.31 259 SER A CA 1
ATOM 1836 C C . SER A 1 259 ? -8.442 -17.905 -2.100 1.00 28.31 259 SER A C 1
ATOM 1838 O O . SER A 1 259 ? -8.969 -17.017 -1.432 1.00 28.31 259 SER A O 1
ATOM 1840 N N . PHE A 1 260 ? -7.793 -17.591 -3.227 1.00 39.19 260 PHE A N 1
ATOM 1841 C CA . PHE A 1 260 ? -7.517 -16.199 -3.631 1.00 39.19 260 PHE A CA 1
ATOM 1842 C C . PHE A 1 260 ? -8.728 -15.409 -4.181 1.00 39.19 260 PHE A C 1
ATOM 1844 O O . PHE A 1 260 ? -8.630 -14.196 -4.364 1.00 39.19 260 PHE A O 1
ATOM 1851 N N . GLY A 1 261 ? -9.871 -16.053 -4.444 1.00 31.30 261 GLY A N 1
ATOM 1852 C CA . GLY A 1 261 ? -10.964 -15.451 -5.226 1.00 31.30 261 GLY A CA 1
ATOM 1853 C C . GLY A 1 261 ? -11.866 -14.433 -4.507 1.00 31.30 261 GLY A C 1
ATOM 1854 O O . GLY A 1 261 ? -12.340 -13.490 -5.136 1.00 31.30 261 GLY A O 1
ATOM 1855 N N . SER A 1 262 ? -12.130 -14.583 -3.202 1.00 35.03 262 SER A N 1
ATOM 1856 C CA . SER A 1 262 ? -13.345 -13.983 -2.605 1.00 35.03 262 SER A CA 1
ATOM 1857 C C . SER A 1 262 ? -13.231 -12.540 -2.080 1.00 35.03 262 SER A C 1
ATOM 1859 O O . SER A 1 262 ? -14.255 -11.950 -1.742 1.00 35.03 262 SER A O 1
ATOM 1861 N N . TRP A 1 263 ? -12.033 -11.948 -2.002 1.00 39.53 263 TRP A N 1
ATOM 1862 C CA . TRP A 1 263 ? -11.845 -10.531 -1.609 1.00 39.53 263 TRP A CA 1
ATOM 1863 C C . TRP A 1 263 ? -11.459 -9.627 -2.797 1.00 39.53 263 TRP A C 1
ATOM 1865 O O . TRP A 1 263 ? -11.532 -8.402 -2.709 1.00 39.53 263 TRP A O 1
ATOM 1875 N N . ALA A 1 264 ? -11.079 -10.206 -3.939 1.00 44.31 264 ALA A N 1
ATOM 1876 C CA . ALA A 1 264 ? -10.690 -9.444 -5.126 1.00 44.31 264 ALA A CA 1
ATOM 1877 C C . ALA A 1 264 ? -11.887 -8.846 -5.898 1.00 44.31 264 ALA A C 1
ATOM 1879 O O . ALA A 1 264 ? -11.706 -7.914 -6.677 1.00 44.31 264 ALA A O 1
ATOM 1880 N N . ALA A 1 265 ? -13.104 -9.353 -5.674 1.00 33.72 265 ALA A N 1
ATOM 1881 C CA . ALA A 1 265 ? -14.288 -9.043 -6.473 1.00 33.72 265 ALA A CA 1
ATOM 1882 C C . ALA A 1 265 ? -15.216 -7.985 -5.838 1.00 33.72 265 ALA A C 1
ATOM 1884 O O . ALA A 1 265 ? -16.371 -8.261 -5.521 1.00 33.72 265 ALA A O 1
ATOM 1885 N N . SER A 1 266 ? -14.744 -6.742 -5.696 1.00 35.56 266 SER A N 1
ATOM 1886 C CA . SER A 1 266 ? -15.664 -5.593 -5.714 1.00 35.56 266 SER A CA 1
ATOM 1887 C C . SER A 1 266 ? -14.976 -4.301 -6.156 1.00 35.56 266 SER A C 1
ATOM 1889 O O . SER A 1 266 ? -14.029 -3.842 -5.521 1.00 35.56 266 SER A O 1
ATOM 1891 N N . LYS A 1 267 ? -15.498 -3.720 -7.243 1.00 37.38 267 LYS A N 1
ATOM 1892 C CA . LYS A 1 267 ? -15.142 -2.417 -7.831 1.00 37.38 267 LYS A CA 1
ATOM 1893 C C . LYS A 1 267 ? -13.680 -2.222 -8.266 1.00 37.38 267 LYS A C 1
ATOM 1895 O O . LYS A 1 267 ? -12.989 -1.320 -7.803 1.00 37.38 267 LYS A O 1
ATOM 1900 N N . ILE A 1 268 ? -13.289 -2.972 -9.297 1.00 34.78 268 ILE A N 1
ATOM 1901 C CA . ILE A 1 268 ? -12.559 -2.386 -10.434 1.00 34.78 268 ILE A CA 1
ATOM 1902 C C . ILE A 1 268 ? -13.394 -2.678 -11.684 1.00 34.78 268 ILE A C 1
ATOM 1904 O O . ILE A 1 268 ? -13.266 -3.726 -12.313 1.00 34.78 268 ILE A O 1
ATOM 1908 N N . SER A 1 269 ? -14.306 -1.763 -11.998 1.00 27.05 269 SER A N 1
ATOM 1909 C CA . SER A 1 269 ? -15.050 -1.749 -13.254 1.00 27.05 269 SER A CA 1
ATOM 1910 C C . SER A 1 269 ? -15.119 -0.302 -13.713 1.00 27.05 269 SER A C 1
ATOM 1912 O O . SER A 1 269 ? -15.771 0.501 -13.054 1.00 27.05 269 SER A O 1
ATOM 1914 N N . THR A 1 270 ? -14.350 -0.024 -14.767 1.00 29.17 270 THR A N 1
ATOM 1915 C CA . THR A 1 270 ? -14.548 1.017 -15.791 1.00 29.17 270 THR A CA 1
ATOM 1916 C C . THR A 1 270 ? -15.493 2.173 -15.460 1.00 29.17 270 THR A C 1
ATOM 1918 O O . THR A 1 270 ? -16.710 1.993 -15.476 1.00 29.17 270 THR A O 1
ATOM 1921 N N . GLU A 1 271 ? -14.911 3.366 -15.369 1.00 28.36 271 GLU A N 1
ATOM 1922 C CA . GLU A 1 271 ? -15.035 4.348 -16.461 1.00 28.36 271 GLU A CA 1
ATOM 1923 C C . GLU A 1 271 ? -13.625 4.653 -17.001 1.00 28.36 271 GLU A C 1
ATOM 1925 O O . GLU A 1 271 ? -12.667 4.492 -16.204 1.00 28.36 271 GLU A O 1
#

Organism: Trieres chinensis (NCBI:txid1514140)

InterPro domains:
  IPR011989 Armadillo-like helical [G3DSA:1.25.10.10] (1-201)
  IPR016024 Armadillo-type fold [SSF48371] (7-195)
  IPR051177 Catalytically Inactive Kinase-Related Protein [PTHR12984] (1-256)

Radius of gyration: 27.55 Å; chains: 1; bounding box: 87×66×67 Å

Foldseek 3Di:
DVCCVPPLVVLLVQLVPPDLVSLLVSLVCLLVCLVPDALVSCARRPLVSLLVQCVDPDPVSVQSSLVSCLSCLVSYDLVSNLVVLVSLQVQCPDPDPVSVQSSLLSCLSCLVVHDLVCNVVRNLVSLLSQCPDPDLSSVLSSLVSLQSCVVSDDLCCLVPPVLVSLVVQCPPPDPSSVVSSVVSNVSSVVVNVVVVVVVVVVVVVVVVPDDDDDDDDDDDDDDDDDDDDDDDDDDDDDDDDDDDDDDDDDDDDDPPPPPPPDPVPDDPDDD

Sequence (271 aa):
EAFRDTVAPVASALFQVNDRGVRGALLGRVPLLASRLDAATLNASVFEPMCSGFSDSSAPLRELTLKSTVVLVPHLSPANLEKLTRYLVRLQSDPESSIRTNTVIFIGKIAPQLGDVVRSKLILPAFARAMKDEFPPCRLAALRAVRACKGLFSPGDVAGKVLPAVAPHLVDTAAEVRAEAFGAAESMMEGLRAESQRMGIGGAAAGAAVGPGSAPPAAAAGMGMGLDGSGLGASGAGTQPPQPAAAAPAPSSGSYLSSFGSWAASKISTE